Protein AF-Q1MQW8-F1 (afdb_monomer_lite)

Structure (mmCIF, N/CA/C/O backbone):
data_AF-Q1MQW8-F1
#
_entry.id   AF-Q1MQW8-F1
#
loop_
_atom_site.group_PDB
_atom_site.id
_atom_site.type_symbol
_atom_site.label_atom_id
_atom_site.label_alt_id
_atom_site.label_comp_id
_atom_site.label_asym_id
_atom_site.label_entity_id
_atom_site.label_seq_id
_atom_site.pdbx_PDB_ins_code
_atom_site.Cartn_x
_atom_site.Cartn_y
_atom_site.Cartn_z
_atom_site.occupancy
_atom_site.B_iso_or_equiv
_atom_site.auth_seq_id
_atom_site.auth_comp_id
_atom_site.auth_asym_id
_atom_site.auth_atom_id
_atom_site.pdbx_PDB_model_num
ATOM 1 N N . MET A 1 1 ? 1.533 15.172 -16.473 1.00 75.00 1 MET A N 1
ATOM 2 C CA . MET A 1 1 ? 1.899 13.755 -16.253 1.00 75.00 1 MET A CA 1
ATOM 3 C C . MET A 1 1 ? 1.810 13.036 -17.589 1.00 75.00 1 MET A C 1
ATOM 5 O O . MET A 1 1 ? 0.867 13.307 -18.322 1.00 75.00 1 MET A O 1
ATOM 9 N N . ASP A 1 2 ? 2.766 12.161 -17.894 1.00 85.75 2 ASP A N 1
ATOM 10 C CA . ASP A 1 2 ? 2.745 11.303 -19.084 1.00 85.75 2 ASP A CA 1
ATOM 11 C C . ASP A 1 2 ? 1.501 10.375 -19.085 1.00 85.75 2 ASP A C 1
ATOM 13 O O . ASP A 1 2 ? 1.240 9.711 -18.071 1.00 85.75 2 ASP A O 1
ATOM 17 N N . PRO A 1 3 ? 0.712 10.312 -20.178 1.00 89.12 3 PRO A N 1
ATOM 18 C CA . PRO A 1 3 ? -0.377 9.348 -20.331 1.00 89.12 3 PRO A CA 1
ATOM 19 C C . PRO A 1 3 ? 0.019 7.893 -20.044 1.00 89.12 3 PRO A C 1
ATOM 21 O O . PRO A 1 3 ? -0.783 7.154 -19.466 1.00 89.12 3 PRO A O 1
ATOM 24 N N . GLN A 1 4 ? 1.240 7.482 -20.389 1.00 90.69 4 GLN A N 1
ATOM 25 C CA . GLN A 1 4 ? 1.722 6.116 -20.192 1.00 90.69 4 GLN A CA 1
ATOM 26 C C . GLN A 1 4 ? 1.858 5.765 -18.705 1.00 90.69 4 GLN A C 1
ATOM 28 O O . GLN A 1 4 ? 1.417 4.697 -18.279 1.00 90.69 4 GLN A O 1
ATOM 33 N N . HIS A 1 5 ? 2.348 6.692 -17.877 1.00 92.12 5 HIS A N 1
ATOM 34 C CA . HIS A 1 5 ? 2.404 6.514 -16.419 1.00 92.12 5 HIS A CA 1
ATOM 35 C C . HIS A 1 5 ? 1.014 6.283 -15.818 1.00 92.12 5 HIS A C 1
ATOM 37 O O . HIS A 1 5 ? 0.835 5.438 -14.941 1.00 92.12 5 HIS A O 1
ATOM 43 N N . ARG A 1 6 ? -0.005 6.984 -16.333 1.00 94.00 6 ARG A N 1
ATOM 44 C CA . ARG A 1 6 ? -1.394 6.791 -15.895 1.00 94.00 6 ARG A CA 1
ATOM 45 C C . ARG A 1 6 ? -1.902 5.383 -16.187 1.00 94.00 6 ARG A C 1
ATOM 47 O O . ARG A 1 6 ? -2.616 4.812 -15.365 1.00 94.00 6 ARG A O 1
ATOM 54 N N . VAL A 1 7 ? -1.583 4.852 -17.367 1.00 94.25 7 VAL A N 1
ATOM 55 C CA . VAL A 1 7 ? -1.972 3.492 -17.768 1.00 94.25 7 VAL A CA 1
ATOM 56 C C . VAL A 1 7 ? -1.341 2.473 -16.826 1.00 94.25 7 VAL A C 1
ATOM 58 O O . VAL A 1 7 ? -2.043 1.583 -16.347 1.00 94.25 7 VAL A O 1
ATOM 61 N N . TRP A 1 8 ? -0.069 2.650 -16.474 1.00 94.75 8 TRP A N 1
ATOM 62 C CA . TRP A 1 8 ? 0.611 1.775 -15.521 1.00 94.75 8 TRP A CA 1
ATOM 63 C C . TRP A 1 8 ? 0.014 1.821 -14.121 1.00 94.75 8 TRP A C 1
ATOM 65 O O . TRP A 1 8 ? -0.250 0.770 -13.550 1.00 94.75 8 TRP A O 1
ATOM 75 N N . ILE A 1 9 ? -0.296 3.009 -13.596 1.00 95.31 9 ILE A N 1
ATOM 76 C CA . ILE A 1 9 ? -0.962 3.143 -12.289 1.00 95.31 9 ILE A CA 1
ATOM 77 C C . ILE A 1 9 ? -2.295 2.380 -12.283 1.00 95.31 9 ILE A C 1
ATOM 79 O O . ILE A 1 9 ? -2.563 1.596 -11.374 1.00 95.31 9 ILE A O 1
ATOM 83 N N . LYS A 1 10 ? -3.119 2.558 -13.323 1.00 95.06 10 LYS A N 1
ATOM 84 C CA . LYS A 1 10 ? -4.394 1.836 -13.460 1.00 95.06 10 LYS A CA 1
ATOM 85 C C . LYS A 1 10 ? -4.201 0.329 -13.576 1.00 95.06 10 LYS A C 1
ATOM 87 O O . LYS A 1 10 ? -4.966 -0.421 -12.978 1.00 95.06 10 LYS A O 1
ATOM 92 N N . THR A 1 11 ? -3.194 -0.100 -14.330 1.00 94.50 11 THR A N 1
ATOM 93 C CA . THR A 1 11 ? -2.849 -1.516 -14.495 1.00 94.50 11 THR A CA 1
ATOM 94 C C . THR A 1 11 ? -2.466 -2.119 -13.149 1.00 94.50 11 THR A C 1
ATOM 96 O O . THR A 1 11 ? -3.002 -3.157 -12.778 1.00 94.50 11 THR A O 1
ATOM 99 N N . THR A 1 12 ? -1.644 -1.426 -12.360 1.00 94.88 12 THR A N 1
ATOM 100 C CA . THR A 1 12 ? -1.273 -1.872 -11.014 1.00 94.88 12 THR A CA 1
ATOM 101 C C . THR A 1 12 ? -2.472 -1.970 -10.082 1.00 94.88 12 THR A C 1
ATOM 103 O O . THR A 1 12 ? -2.618 -2.985 -9.401 1.00 94.88 12 THR A O 1
ATOM 106 N N . LEU A 1 13 ? -3.373 -0.984 -10.083 1.00 94.38 13 LEU A N 1
ATOM 107 C CA . LEU A 1 13 ? -4.614 -1.048 -9.301 1.00 94.38 13 LEU A CA 1
ATOM 108 C C . LEU A 1 13 ? -5.493 -2.235 -9.719 1.00 94.38 13 LEU A C 1
ATOM 110 O O . LEU A 1 13 ? -5.961 -2.985 -8.863 1.00 94.38 13 LEU A O 1
ATOM 114 N N . ALA A 1 14 ? -5.683 -2.439 -11.024 1.00 93.69 14 ALA A N 1
ATOM 115 C CA . ALA A 1 14 ? -6.504 -3.522 -11.558 1.00 93.69 14 ALA A CA 1
ATOM 116 C C . ALA A 1 14 ? -5.924 -4.906 -11.230 1.00 93.69 14 ALA A C 1
ATOM 118 O O . ALA A 1 14 ? -6.651 -5.775 -10.752 1.00 93.69 14 ALA A O 1
ATOM 119 N N . LEU A 1 15 ? -4.619 -5.101 -11.435 1.00 93.00 15 LEU A N 1
ATOM 120 C CA . LEU A 1 15 ? -3.938 -6.363 -11.146 1.00 93.00 15 LEU A CA 1
ATOM 121 C C . LEU A 1 15 ? -3.890 -6.656 -9.645 1.00 93.00 15 LEU A C 1
ATOM 123 O O . LEU A 1 15 ? -4.160 -7.785 -9.245 1.00 93.00 15 LEU A O 1
ATOM 127 N N . THR A 1 16 ? -3.635 -5.646 -8.806 1.00 91.88 16 THR A N 1
ATOM 128 C CA . THR A 1 16 ? -3.674 -5.815 -7.342 1.00 91.88 16 THR A CA 1
ATOM 129 C C . THR A 1 16 ? -5.089 -6.162 -6.873 1.00 91.88 16 THR A C 1
ATOM 131 O O . THR A 1 16 ? -5.269 -7.035 -6.026 1.00 91.88 16 THR A O 1
ATOM 134 N N . GLY A 1 17 ? -6.107 -5.526 -7.462 1.00 90.19 17 GLY A N 1
ATOM 135 C CA . GLY A 1 17 ? -7.512 -5.866 -7.246 1.00 90.19 17 GLY A CA 1
ATOM 136 C C . GLY A 1 17 ? -7.832 -7.314 -7.609 1.00 90.19 17 GLY A C 1
ATOM 137 O O . GLY A 1 17 ? -8.413 -8.041 -6.807 1.00 90.19 17 GLY A O 1
ATOM 138 N N . ALA A 1 18 ? -7.407 -7.749 -8.795 1.00 90.31 18 ALA A N 1
ATOM 139 C CA . ALA A 1 18 ? -7.602 -9.116 -9.264 1.00 90.31 18 ALA A CA 1
ATOM 140 C C . ALA A 1 18 ? -6.865 -10.146 -8.393 1.00 90.31 18 ALA A C 1
ATOM 142 O O . ALA A 1 18 ? -7.417 -11.210 -8.123 1.00 90.31 18 ALA A O 1
ATOM 143 N N . PHE A 1 19 ? -5.657 -9.822 -7.918 1.00 87.50 19 PHE A N 1
ATOM 144 C CA . PHE A 1 19 ? -4.859 -10.702 -7.064 1.00 87.50 19 PHE A CA 1
ATOM 145 C C . PHE A 1 19 ? -5.566 -11.028 -5.744 1.00 87.50 19 PHE A C 1
ATOM 147 O O . PHE A 1 19 ? -5.618 -12.187 -5.341 1.00 87.50 19 PHE A O 1
ATOM 154 N N . TYR A 1 20 ? -6.122 -10.016 -5.075 1.00 84.69 20 TYR A N 1
ATOM 155 C CA . TYR A 1 20 ? -6.822 -10.211 -3.802 1.00 84.69 20 TYR A CA 1
ATOM 156 C C . TYR A 1 20 ? -8.275 -10.673 -3.962 1.00 84.69 20 TYR A C 1
ATOM 158 O O . TYR A 1 20 ? -8.840 -11.212 -3.010 1.00 84.69 20 TYR A O 1
ATOM 166 N N . ASN A 1 21 ? -8.847 -10.526 -5.161 1.00 76.12 21 ASN A N 1
ATOM 167 C CA . ASN A 1 21 ? -10.202 -10.949 -5.513 1.00 76.12 21 ASN A CA 1
ATOM 168 C C . ASN A 1 21 ? -11.268 -10.389 -4.536 1.00 76.12 21 ASN A C 1
ATOM 170 O O . ASN A 1 21 ? -11.059 -9.369 -3.874 1.00 76.12 21 ASN A O 1
ATOM 174 N N . ILE A 1 22 ? -12.447 -11.016 -4.463 1.00 71.88 22 ILE A N 1
ATOM 175 C CA . ILE A 1 22 ? -13.513 -10.650 -3.523 1.00 71.88 22 ILE A CA 1
ATOM 176 C C . ILE A 1 22 ? -13.042 -10.927 -2.091 1.00 71.88 22 ILE A C 1
ATOM 178 O O . ILE A 1 22 ? -13.031 -12.069 -1.632 1.00 71.88 22 ILE A O 1
ATOM 182 N N . PHE A 1 23 ? -12.699 -9.862 -1.371 1.00 75.88 23 PHE A N 1
ATOM 183 C CA . PHE A 1 23 ? -12.390 -9.919 0.050 1.00 75.88 23 PHE A CA 1
ATOM 184 C C . PHE A 1 23 ? -13.623 -9.525 0.881 1.00 75.88 23 PHE A C 1
ATOM 186 O O . PHE A 1 23 ? -14.242 -8.493 0.607 1.00 75.88 23 PHE A O 1
ATOM 193 N N . PRO A 1 24 ? -14.024 -10.313 1.897 1.00 68.44 24 PRO A N 1
ATOM 194 C CA . PRO A 1 24 ? -15.190 -9.981 2.703 1.00 68.44 24 PRO A CA 1
ATOM 195 C C . PRO A 1 24 ? -14.886 -8.767 3.589 1.00 68.44 24 PRO A C 1
ATOM 197 O O . PRO A 1 24 ? -14.147 -8.862 4.566 1.00 68.44 24 PRO A O 1
ATOM 200 N N . GLY A 1 25 ? -15.508 -7.624 3.289 1.00 64.00 25 GLY A N 1
ATOM 201 C CA . GLY A 1 25 ? -15.354 -6.390 4.075 1.00 64.00 25 GLY A CA 1
ATOM 202 C C . GLY A 1 25 ? -15.872 -6.482 5.521 1.00 64.00 25 GLY A C 1
ATOM 203 O O . GLY A 1 25 ? -15.643 -5.579 6.321 1.00 64.00 25 GLY A O 1
ATOM 204 N N . ARG A 1 26 ? -16.579 -7.557 5.893 1.00 78.12 26 ARG A N 1
ATOM 205 C CA . ARG A 1 26 ? -16.961 -7.871 7.277 1.00 78.12 26 ARG A CA 1
ATOM 206 C C . ARG A 1 26 ? -17.197 -9.368 7.430 1.00 78.12 26 ARG A C 1
ATOM 208 O O . ARG A 1 26 ? -17.971 -9.945 6.672 1.00 78.12 26 ARG A O 1
ATOM 215 N N . THR A 1 27 ? -16.639 -9.947 8.489 1.00 82.25 27 THR A N 1
ATOM 216 C CA . THR A 1 27 ? -16.876 -11.348 8.866 1.00 82.25 27 THR A CA 1
ATOM 217 C C . THR A 1 27 ? -17.301 -11.415 10.326 1.00 82.25 27 THR A C 1
ATOM 219 O O . THR A 1 27 ? -16.691 -10.776 11.183 1.00 82.25 27 THR A O 1
ATOM 222 N N . ILE A 1 28 ? -18.354 -12.175 10.622 1.00 82.19 28 ILE A N 1
ATOM 223 C CA . ILE A 1 28 ? -18.804 -12.457 11.989 1.00 82.19 28 ILE A CA 1
ATOM 224 C C . ILE A 1 28 ? -18.777 -13.971 12.166 1.00 82.19 28 ILE A C 1
ATOM 226 O O . ILE A 1 28 ? -19.370 -14.689 11.369 1.00 82.19 28 ILE A O 1
ATOM 230 N N . SER A 1 29 ? -18.086 -14.436 13.199 1.00 85.50 29 SER A N 1
ATOM 231 C CA . SER A 1 29 ? -18.068 -15.834 13.616 1.00 85.50 29 SER A CA 1
ATOM 232 C C . SER A 1 29 ? -18.658 -15.924 15.012 1.00 85.50 29 SER A C 1
ATOM 234 O O . SER A 1 29 ? -18.172 -15.255 15.922 1.00 85.50 29 SER A O 1
ATOM 236 N N . THR A 1 30 ? -19.663 -16.773 15.179 1.00 83.44 30 THR A N 1
ATOM 237 C CA . THR A 1 30 ? -20.278 -17.065 16.475 1.00 83.44 30 THR A CA 1
ATOM 238 C C . THR A 1 30 ? -19.982 -18.514 16.835 1.00 83.44 30 THR A C 1
ATOM 240 O O . THR A 1 30 ? -20.157 -19.402 16.004 1.00 83.44 30 THR A O 1
ATOM 243 N N . GLN A 1 31 ? -19.497 -18.745 18.050 1.00 84.44 31 GLN A N 1
ATOM 244 C CA . GLN A 1 31 ? -19.284 -20.071 18.620 1.00 84.44 31 GLN A CA 1
ATOM 245 C C . GLN A 1 31 ? -20.046 -20.164 19.933 1.00 84.44 31 GLN A C 1
ATOM 247 O O . GLN A 1 31 ? -19.884 -19.315 20.803 1.00 84.44 31 GLN A O 1
ATOM 252 N N . GLU A 1 32 ? -20.855 -21.201 20.078 1.00 86.50 32 GLU A N 1
ATOM 253 C CA . GLU A 1 32 ? -21.627 -21.459 21.289 1.00 86.50 32 GLU A CA 1
ATOM 254 C C . GLU A 1 32 ? -21.096 -22.718 21.948 1.00 86.50 32 GLU A C 1
ATOM 256 O O . GLU A 1 32 ? -20.908 -23.747 21.295 1.00 86.50 32 GLU A O 1
ATOM 261 N N . ASN A 1 33 ? -20.846 -22.638 23.250 1.00 83.75 33 ASN A N 1
ATOM 262 C CA . ASN A 1 33 ? -20.521 -23.801 24.050 1.00 83.75 33 ASN A CA 1
ATOM 263 C C . ASN A 1 33 ? -21.636 -24.034 25.066 1.00 83.75 33 ASN A C 1
ATOM 265 O O . ASN A 1 33 ? -21.593 -23.536 26.191 1.00 83.75 33 ASN A O 1
ATOM 269 N N . LEU A 1 34 ? -22.618 -24.838 24.658 1.00 83.81 34 LEU A N 1
ATOM 270 C CA . LEU A 1 34 ? -23.784 -25.179 25.474 1.00 83.81 34 LEU A CA 1
ATOM 271 C C . LEU A 1 34 ? -23.400 -25.857 26.798 1.00 83.81 34 LEU A C 1
ATOM 273 O O . LEU A 1 34 ? -24.083 -25.676 27.797 1.00 83.81 34 LEU A O 1
ATOM 277 N N . SER A 1 35 ? -22.284 -26.596 26.830 1.00 80.25 35 SER A N 1
ATOM 278 C CA . SER A 1 35 ? -21.843 -27.310 28.037 1.00 80.25 35 SER A CA 1
ATOM 279 C C . SER A 1 35 ? -21.314 -26.390 29.142 1.00 80.25 35 SER A C 1
ATOM 281 O O . SER A 1 35 ? -21.289 -26.783 30.304 1.00 80.25 35 SER A O 1
ATOM 283 N N . ILE A 1 36 ? -20.907 -25.167 28.788 1.00 81.56 36 ILE A N 1
ATOM 284 C CA . ILE A 1 36 ? -20.331 -24.174 29.711 1.00 81.56 36 ILE A CA 1
ATOM 285 C C . ILE A 1 36 ? -21.199 -22.895 29.739 1.00 81.56 36 ILE A C 1
ATOM 287 O O . ILE A 1 36 ? -20.931 -21.972 30.500 1.00 81.56 36 ILE A O 1
ATOM 291 N N . GLY A 1 37 ? -22.275 -22.837 28.945 1.00 85.75 37 GLY A N 1
ATOM 292 C CA . GLY A 1 37 ? -23.245 -21.743 28.979 1.00 85.75 37 GLY A CA 1
ATOM 293 C C . GLY A 1 37 ? -22.716 -20.409 28.444 1.00 85.75 37 GLY A C 1
ATOM 294 O O . GLY A 1 37 ? -23.163 -19.368 28.915 1.00 85.75 37 GLY A O 1
ATOM 295 N N . PHE A 1 38 ? -21.765 -20.406 27.500 1.00 87.44 38 PHE A N 1
ATOM 296 C CA . PHE A 1 38 ? -21.224 -19.169 26.917 1.00 87.44 38 PHE A CA 1
ATOM 297 C C . PHE A 1 38 ? -21.307 -19.130 25.390 1.00 87.44 38 PHE A C 1
ATOM 299 O O . PHE A 1 38 ? -21.284 -20.160 24.708 1.00 87.44 38 PHE A O 1
ATOM 306 N N . GLN A 1 39 ? -21.319 -17.911 24.859 1.00 90.06 39 GLN A N 1
ATOM 307 C CA . GLN A 1 39 ? -21.214 -17.595 23.443 1.00 90.06 39 GLN A CA 1
ATOM 308 C C . GLN A 1 39 ? -20.015 -16.674 23.208 1.00 90.06 39 GLN A C 1
ATOM 310 O O . GLN A 1 39 ? -19.825 -15.680 23.905 1.00 90.06 39 GLN A O 1
ATOM 315 N N . LEU A 1 40 ? -19.209 -16.999 22.200 1.00 89.19 40 LEU A N 1
ATOM 316 C CA . LEU A 1 40 ? -18.111 -16.177 21.713 1.00 89.19 40 LEU A CA 1
ATOM 317 C C . LEU A 1 40 ? -18.447 -15.647 20.323 1.00 89.19 40 LEU A C 1
ATOM 319 O O . LEU A 1 40 ? -18.571 -16.408 19.361 1.00 89.19 40 LEU A O 1
ATOM 323 N N . LYS A 1 41 ? -18.525 -14.328 20.195 1.00 92.00 41 LYS A N 1
ATOM 324 C CA . LYS A 1 41 ? -18.724 -13.637 18.926 1.00 92.00 41 LYS A CA 1
ATOM 325 C C . LYS A 1 41 ? -17.458 -12.889 18.538 1.00 92.00 41 LYS A C 1
ATOM 327 O O . LYS A 1 41 ? -17.066 -11.898 19.152 1.00 92.00 41 LYS A O 1
ATOM 332 N N . LYS A 1 42 ? -16.828 -13.342 17.459 1.00 92.69 42 LYS A N 1
ATOM 333 C CA . LYS A 1 42 ? -15.673 -12.696 16.835 1.00 92.69 42 LYS A CA 1
ATOM 334 C C . LYS A 1 42 ? -16.136 -11.896 15.629 1.00 92.69 42 LYS A C 1
ATOM 336 O O . LYS A 1 42 ? -16.728 -12.446 14.705 1.00 92.69 42 LYS A O 1
ATOM 341 N N . THR A 1 43 ? -15.862 -10.599 15.621 1.00 91.62 43 THR A N 1
ATOM 342 C CA . THR A 1 43 ? -16.222 -9.716 14.507 1.00 91.62 43 THR A CA 1
ATOM 343 C C . THR A 1 43 ? -14.976 -9.076 13.919 1.00 91.62 43 THR A C 1
ATOM 345 O O . THR A 1 43 ? -14.223 -8.420 14.632 1.00 91.62 43 THR A O 1
ATOM 348 N N . PHE A 1 44 ? -14.793 -9.237 12.613 1.00 91.88 44 PHE A N 1
ATOM 349 C CA . PHE A 1 44 ? -13.766 -8.570 11.826 1.00 91.88 44 PHE A CA 1
ATOM 350 C C . PHE A 1 44 ? -14.398 -7.408 11.067 1.00 91.88 44 PHE A C 1
ATOM 352 O O . PHE A 1 44 ? -15.396 -7.598 10.363 1.00 91.88 44 PHE A O 1
ATOM 359 N N . LYS A 1 45 ? -13.839 -6.209 11.225 1.00 93.75 45 LYS A N 1
ATOM 360 C CA . LYS A 1 45 ? -14.324 -4.982 10.584 1.00 93.75 45 LYS A CA 1
ATOM 361 C C . LYS A 1 45 ? -13.160 -4.171 10.027 1.00 93.75 45 LYS A C 1
ATOM 363 O O . LYS A 1 45 ? -12.083 -4.211 10.620 1.00 93.75 45 LYS A O 1
ATOM 368 N N . PRO A 1 46 ? -13.370 -3.386 8.965 1.00 95.00 46 PRO A N 1
ATOM 369 C CA . PRO A 1 46 ? -12.332 -2.519 8.431 1.00 95.00 46 PRO A CA 1
ATOM 370 C C . PRO A 1 46 ? -11.965 -1.455 9.459 1.00 95.00 46 PRO A C 1
ATOM 372 O O . PRO A 1 46 ? -12.795 -1.065 10.290 1.00 95.00 46 PRO A O 1
ATOM 375 N N . PHE A 1 47 ? -10.728 -0.979 9.422 1.00 95.50 47 PHE A N 1
ATOM 376 C CA . PHE A 1 47 ? -10.364 0.235 10.139 1.00 95.50 47 PHE A CA 1
ATOM 377 C C . PHE A 1 47 ? -11.219 1.424 9.683 1.00 95.50 47 PHE A C 1
ATOM 379 O O . PHE A 1 47 ? -11.679 1.497 8.542 1.00 95.50 47 PHE A O 1
ATOM 386 N N . HIS A 1 48 ? -11.429 2.375 10.592 1.00 95.12 48 HIS A N 1
ATOM 387 C CA . HIS A 1 48 ? -12.192 3.590 10.300 1.00 95.12 48 HIS A CA 1
ATOM 388 C C . HIS A 1 48 ? -11.403 4.533 9.390 1.00 95.12 48 HIS A C 1
ATOM 390 O O . HIS A 1 48 ? -11.999 5.267 8.598 1.00 95.12 48 HIS A O 1
ATOM 396 N N . TRP A 1 49 ? -10.077 4.506 9.510 1.00 96.25 49 TRP A N 1
ATOM 397 C CA . TRP A 1 49 ? -9.152 5.316 8.736 1.00 96.25 49 TRP A CA 1
ATOM 398 C C . TRP A 1 49 ? -7.797 4.616 8.583 1.00 96.25 49 TRP A C 1
ATOM 400 O O . TRP A 1 49 ? -7.421 3.778 9.401 1.00 96.25 49 TRP A O 1
ATOM 410 N N . THR A 1 50 ? -7.060 4.987 7.542 1.00 96.62 50 THR A N 1
ATOM 411 C CA . THR A 1 50 ? -5.650 4.638 7.350 1.00 96.62 50 THR A CA 1
ATOM 412 C C . THR A 1 50 ? -4.875 5.868 6.890 1.00 96.62 50 THR A C 1
ATOM 414 O O . THR A 1 50 ? -5.418 6.696 6.151 1.00 96.62 50 THR A O 1
ATOM 417 N N . ILE A 1 51 ? -3.626 6.005 7.337 1.00 96.31 51 ILE A N 1
ATOM 418 C CA . ILE A 1 51 ? -2.749 7.107 6.927 1.00 96.31 51 ILE A CA 1
ATOM 419 C C . ILE A 1 51 ? -1.526 6.552 6.211 1.00 96.31 51 ILE A C 1
ATOM 421 O O . ILE A 1 51 ? -0.798 5.731 6.762 1.00 96.31 51 ILE A O 1
ATOM 425 N N . LEU A 1 52 ? -1.279 7.051 5.005 1.00 96.38 52 LEU A N 1
ATOM 426 C CA . LEU A 1 52 ? -0.031 6.887 4.281 1.00 96.38 52 LEU A CA 1
ATOM 427 C C . LEU A 1 52 ? 0.909 8.018 4.667 1.00 96.38 52 LEU A C 1
ATOM 429 O O . LEU A 1 52 ? 0.628 9.178 4.376 1.00 96.38 52 LEU A O 1
ATOM 433 N N . LEU A 1 53 ? 2.015 7.674 5.308 1.00 94.44 53 LEU A N 1
ATOM 434 C CA . LEU A 1 53 ? 3.049 8.611 5.719 1.00 94.44 53 LEU A CA 1
ATOM 435 C C . LEU A 1 53 ? 4.191 8.546 4.714 1.00 94.44 53 LEU A C 1
ATOM 437 O O . LEU A 1 53 ? 4.876 7.529 4.623 1.00 94.44 53 LEU A O 1
ATOM 441 N N . LEU A 1 54 ? 4.347 9.615 3.940 1.00 92.62 54 LEU A N 1
ATOM 442 C CA . LEU A 1 54 ? 5.246 9.709 2.795 1.00 92.62 54 LEU A CA 1
ATOM 443 C C . LEU A 1 54 ? 6.442 10.602 3.123 1.00 92.62 54 LEU A C 1
ATOM 445 O O . LEU A 1 54 ? 6.269 11.718 3.619 1.00 92.62 54 LEU A O 1
ATOM 449 N N . ASP A 1 55 ? 7.637 10.116 2.790 1.00 87.50 55 ASP A N 1
ATOM 450 C CA . ASP A 1 55 ? 8.856 10.922 2.789 1.00 87.50 55 ASP A CA 1
ATOM 451 C C . ASP A 1 55 ? 8.822 11.931 1.634 1.00 87.50 55 ASP A C 1
ATOM 453 O O . ASP A 1 55 ? 8.213 11.686 0.585 1.00 87.50 55 ASP A O 1
ATOM 457 N N . GLU A 1 56 ? 9.507 13.064 1.793 1.00 83.31 56 GLU A N 1
ATOM 458 C CA . GLU A 1 56 ? 9.569 14.093 0.749 1.00 83.31 56 GLU A CA 1
ATOM 459 C C . GLU A 1 56 ? 10.263 13.615 -0.537 1.00 83.31 56 GLU A C 1
ATOM 461 O O . GLU A 1 56 ? 10.016 14.163 -1.613 1.00 83.31 56 GLU A O 1
ATOM 466 N N . HIS A 1 57 ? 11.086 12.566 -0.457 1.00 84.31 57 HIS A N 1
ATOM 467 C CA . HIS A 1 57 ? 11.778 11.970 -1.598 1.00 84.31 57 HIS A CA 1
ATOM 468 C C . HIS A 1 57 ? 11.138 10.669 -2.087 1.00 84.31 57 HIS A C 1
ATOM 470 O O . HIS A 1 57 ? 11.701 9.994 -2.954 1.00 84.31 57 HIS A O 1
ATOM 476 N N . TYR A 1 58 ? 9.966 10.296 -1.571 1.00 89.19 58 TYR A N 1
ATOM 477 C CA . TYR A 1 58 ? 9.279 9.106 -2.044 1.00 89.19 58 TYR A CA 1
ATOM 478 C C . TYR A 1 58 ? 8.668 9.331 -3.432 1.00 89.19 58 TYR A C 1
ATOM 480 O O . TYR A 1 58 ? 7.872 10.248 -3.610 1.00 89.19 58 TYR A O 1
ATOM 488 N N . MET A 1 59 ? 8.999 8.479 -4.413 1.00 88.88 59 MET A N 1
ATOM 489 C CA . MET A 1 59 ? 8.645 8.717 -5.827 1.00 88.88 59 MET A CA 1
ATOM 490 C C . MET A 1 59 ? 7.898 7.567 -6.526 1.00 88.88 59 MET A C 1
ATOM 492 O O . MET A 1 59 ? 7.406 7.752 -7.640 1.00 88.88 59 MET A O 1
ATOM 496 N N . SER A 1 60 ? 7.767 6.387 -5.907 1.00 93.19 60 SER A N 1
ATOM 497 C CA . SER A 1 60 ? 7.192 5.213 -6.582 1.00 93.19 60 SER A CA 1
ATOM 498 C C . SER A 1 60 ? 5.659 5.232 -6.607 1.00 93.19 60 SER A C 1
ATOM 500 O O . SER A 1 60 ? 4.978 4.800 -5.678 1.00 93.19 60 SER A O 1
ATOM 502 N N . SER A 1 61 ? 5.095 5.688 -7.723 1.00 94.56 61 SER A N 1
ATOM 503 C CA . SER A 1 61 ? 3.642 5.689 -7.939 1.00 94.56 61 SER A CA 1
ATOM 504 C C . SER A 1 61 ? 3.027 4.275 -7.905 1.00 94.56 61 SER A C 1
ATOM 506 O O . SER A 1 61 ? 2.064 4.060 -7.164 1.00 94.56 61 SER A O 1
ATOM 508 N N . PRO A 1 62 ? 3.571 3.261 -8.607 1.00 94.88 62 PRO A N 1
ATOM 509 C CA . PRO A 1 62 ? 2.955 1.936 -8.592 1.00 94.88 62 PRO A CA 1
ATOM 510 C C . PRO A 1 62 ? 3.019 1.227 -7.236 1.00 94.88 62 PRO A C 1
ATOM 512 O O . PRO A 1 62 ? 2.080 0.518 -6.879 1.00 94.88 62 PRO A O 1
ATOM 515 N N . ARG A 1 63 ? 4.078 1.434 -6.443 1.00 94.44 63 ARG A N 1
ATOM 516 C CA . ARG A 1 63 ? 4.172 0.822 -5.111 1.00 94.44 63 ARG A CA 1
ATOM 517 C C . ARG A 1 63 ? 3.168 1.415 -4.124 1.00 94.44 63 ARG A C 1
ATOM 519 O O . ARG A 1 63 ? 2.590 0.658 -3.344 1.00 94.44 63 ARG A O 1
ATOM 526 N N . ILE A 1 64 ? 2.888 2.720 -4.205 1.00 95.50 64 ILE A N 1
ATOM 527 C CA . ILE A 1 64 ? 1.786 3.344 -3.454 1.00 95.50 64 ILE A CA 1
ATOM 528 C C . ILE A 1 64 ? 0.442 2.765 -3.890 1.00 95.50 64 ILE A C 1
ATOM 530 O O . ILE A 1 64 ? -0.344 2.358 -3.037 1.00 95.50 64 ILE A O 1
ATOM 534 N N . ALA A 1 65 ? 0.183 2.674 -5.198 1.00 96.12 65 ALA A N 1
ATOM 535 C CA . ALA A 1 65 ? -1.061 2.096 -5.713 1.00 96.12 65 ALA A CA 1
ATOM 536 C C . ALA A 1 65 ? -1.285 0.670 -5.176 1.00 96.12 65 ALA A C 1
ATOM 538 O O . ALA A 1 65 ? -2.359 0.349 -4.661 1.00 96.12 65 ALA A O 1
ATOM 539 N N . ALA A 1 66 ? -0.239 -0.160 -5.223 1.00 95.31 66 ALA A N 1
ATOM 540 C CA . ALA A 1 66 ? -0.251 -1.525 -4.705 1.00 95.31 66 ALA A CA 1
ATOM 541 C C . ALA A 1 66 ? -0.478 -1.601 -3.185 1.00 95.31 66 ALA A C 1
ATOM 543 O O . ALA A 1 66 ? -0.993 -2.604 -2.695 1.00 95.31 66 ALA A O 1
ATOM 544 N N . ALA A 1 67 ? -0.103 -0.566 -2.428 1.00 95.88 67 ALA A N 1
ATOM 545 C CA . ALA A 1 67 ? -0.279 -0.522 -0.978 1.00 95.88 67 ALA A CA 1
ATOM 546 C C . ALA A 1 67 ? -1.640 0.025 -0.532 1.00 95.88 67 ALA A C 1
ATOM 548 O O . ALA A 1 67 ? -2.163 -0.398 0.499 1.00 95.88 67 ALA A O 1
ATOM 549 N N . ILE A 1 68 ? -2.234 0.938 -1.305 1.00 96.12 68 ILE A N 1
ATOM 550 C CA . ILE A 1 68 ? -3.567 1.490 -1.019 1.00 96.12 68 ILE A CA 1
ATOM 551 C C . ILE A 1 68 ? -4.661 0.478 -1.357 1.00 96.12 68 ILE A C 1
ATOM 553 O O . ILE A 1 68 ? -5.651 0.372 -0.633 1.00 96.12 68 ILE A O 1
ATOM 557 N N . MET A 1 69 ? -4.498 -0.273 -2.449 1.00 94.88 69 MET A N 1
ATOM 558 C CA . MET A 1 69 ? -5.542 -1.170 -2.950 1.00 94.88 69 MET A CA 1
ATOM 559 C C . MET A 1 69 ? -6.039 -2.188 -1.900 1.00 94.88 69 MET A C 1
ATOM 561 O O . MET A 1 69 ? -7.254 -2.342 -1.766 1.00 94.88 69 MET A O 1
ATOM 565 N N . PRO A 1 70 ? -5.179 -2.825 -1.079 1.00 94.94 70 PRO A N 1
ATOM 566 C CA . PRO A 1 70 ? -5.625 -3.635 0.054 1.00 94.94 70 PRO A CA 1
ATOM 567 C C . PRO A 1 70 ? -6.583 -2.925 1.025 1.00 94.94 70 PRO A C 1
ATOM 569 O O . PRO A 1 70 ? -7.566 -3.525 1.456 1.00 94.94 70 PRO A O 1
ATOM 572 N N . ALA A 1 71 ? -6.341 -1.651 1.345 1.00 95.12 71 ALA A N 1
ATOM 573 C CA . ALA A 1 71 ? -7.202 -0.865 2.230 1.00 95.12 71 ALA A CA 1
ATOM 574 C C . ALA A 1 71 ? -8.574 -0.589 1.596 1.00 95.12 71 ALA A C 1
ATOM 576 O O . ALA A 1 71 ? -9.605 -0.706 2.264 1.00 95.12 71 ALA A O 1
ATOM 577 N N . GLN A 1 72 ? -8.585 -0.273 0.295 1.00 93.75 72 GLN A N 1
ATOM 578 C CA . GLN A 1 72 ? -9.811 -0.091 -0.490 1.00 93.75 72 GLN A CA 1
ATOM 579 C C . GLN A 1 72 ? -10.646 -1.376 -0.511 1.00 93.75 72 GLN A C 1
ATOM 581 O O . GLN A 1 72 ? -11.834 -1.350 -0.196 1.00 93.75 72 GLN A O 1
ATOM 586 N N . LEU A 1 73 ? -10.017 -2.518 -0.801 1.00 93.19 73 LEU A N 1
ATOM 587 C CA . LEU A 1 73 ? -10.676 -3.828 -0.818 1.00 93.19 73 LEU A CA 1
ATOM 588 C C . LEU A 1 73 ? -11.184 -4.258 0.559 1.00 93.19 73 LEU A C 1
ATOM 590 O O . LEU A 1 73 ? -12.227 -4.900 0.661 1.00 93.19 73 LEU A O 1
ATOM 594 N N . ALA A 1 74 ? -10.472 -3.891 1.625 1.00 93.50 74 ALA A N 1
ATOM 595 C CA . ALA A 1 74 ? -10.944 -4.104 2.984 1.00 93.50 74 ALA A CA 1
ATOM 596 C C . ALA A 1 74 ? -12.163 -3.232 3.319 1.00 93.50 74 ALA A C 1
ATOM 598 O O . ALA A 1 74 ? -12.899 -3.571 4.233 1.00 93.50 74 ALA A O 1
ATOM 599 N N . GLY A 1 75 ? -12.410 -2.137 2.594 1.00 93.25 75 GLY A N 1
ATOM 600 C CA . GLY A 1 75 ? -13.521 -1.218 2.848 1.00 93.25 75 GLY A CA 1
ATOM 601 C C . GLY A 1 75 ? -13.185 -0.089 3.826 1.00 93.25 75 GLY A C 1
ATOM 602 O O . GLY A 1 75 ? -14.090 0.447 4.474 1.00 93.25 75 GLY A O 1
ATOM 603 N N . VAL A 1 76 ? -11.906 0.278 3.957 1.00 94.31 76 VAL A N 1
ATOM 604 C CA . VAL A 1 76 ? -11.494 1.460 4.729 1.00 94.31 76 VAL A CA 1
ATOM 605 C C . VAL A 1 76 ? -11.983 2.715 4.012 1.00 94.31 76 VAL A C 1
ATOM 607 O O . VAL A 1 76 ? -11.578 3.004 2.892 1.00 94.31 76 VAL A O 1
ATOM 610 N N . LYS A 1 77 ? -12.866 3.476 4.664 1.00 90.81 77 LYS A N 1
ATOM 611 C CA . LYS A 1 77 ? -13.542 4.624 4.034 1.00 90.81 77 LYS A CA 1
ATOM 612 C C . LYS A 1 77 ? -12.704 5.897 3.974 1.00 90.81 77 LYS A C 1
ATOM 614 O O . LYS A 1 77 ? -12.969 6.740 3.124 1.00 90.81 77 LYS A O 1
ATOM 619 N N . ASN A 1 78 ? -11.765 6.051 4.907 1.00 95.44 78 ASN A N 1
ATOM 620 C CA . ASN A 1 78 ? -10.950 7.252 5.048 1.00 95.44 78 ASN A CA 1
ATOM 621 C C . ASN A 1 78 ? -9.477 6.890 4.860 1.00 95.44 78 ASN A C 1
ATOM 623 O O . ASN A 1 78 ? -8.815 6.440 5.793 1.00 95.44 78 ASN A O 1
ATOM 627 N N . ILE A 1 79 ? -8.978 7.074 3.648 1.00 97.38 79 ILE A N 1
ATOM 628 C CA . ILE A 1 79 ? -7.571 6.916 3.299 1.00 97.38 79 ILE A CA 1
ATOM 629 C C . ILE A 1 79 ? -6.976 8.311 3.156 1.00 97.38 79 ILE A C 1
ATOM 631 O O . ILE A 1 79 ? -7.430 9.109 2.333 1.00 97.38 79 ILE A O 1
ATOM 635 N N . ILE A 1 80 ? -5.975 8.614 3.977 1.00 97.44 80 ILE A N 1
ATOM 636 C CA . ILE A 1 80 ? -5.347 9.934 4.050 1.00 97.44 80 ILE A CA 1
ATOM 637 C C . ILE A 1 80 ? -3.879 9.780 3.671 1.00 97.44 80 ILE A C 1
ATOM 639 O O . ILE A 1 80 ? -3.193 8.923 4.215 1.00 97.44 80 ILE A O 1
ATOM 643 N N . ALA A 1 81 ? -3.382 10.608 2.761 1.00 97.12 81 ALA A N 1
ATOM 644 C CA . ALA A 1 81 ? -1.957 10.701 2.474 1.00 97.12 81 ALA A CA 1
ATOM 645 C C . ALA A 1 81 ? -1.372 11.940 3.146 1.00 97.12 81 ALA A C 1
ATOM 647 O O . ALA A 1 81 ? -1.935 13.031 3.056 1.00 97.12 81 ALA A O 1
ATOM 648 N N . VAL A 1 82 ? -0.234 11.777 3.807 1.00 95.25 82 VAL A N 1
ATOM 649 C CA . VAL A 1 82 ? 0.472 12.851 4.495 1.00 95.25 82 VAL A CA 1
ATOM 650 C C . VAL A 1 82 ? 1.938 12.786 4.102 1.00 95.25 82 VAL A C 1
ATOM 652 O O . VAL A 1 82 ? 2.640 11.843 4.461 1.00 95.25 82 VAL A O 1
ATOM 655 N N . TRP A 1 83 ? 2.409 13.814 3.403 1.00 93.31 83 TRP A N 1
ATOM 656 C CA . TRP A 1 83 ? 3.838 14.095 3.336 1.00 93.31 83 TRP A CA 1
ATOM 657 C C . TRP A 1 83 ? 4.245 14.769 4.632 1.00 93.31 83 TRP A C 1
ATOM 659 O O . TRP A 1 83 ? 3.719 15.837 4.964 1.00 93.31 83 TRP A O 1
ATOM 669 N N . THR A 1 84 ? 5.148 14.129 5.363 1.00 89.88 84 THR A N 1
ATOM 670 C CA . THR A 1 84 ? 5.576 14.587 6.682 1.00 89.88 84 THR A CA 1
ATOM 671 C C . THR A 1 84 ? 7.068 14.880 6.684 1.00 89.88 84 THR A C 1
ATOM 673 O O . THR A 1 84 ? 7.839 14.184 6.031 1.00 89.88 84 THR A O 1
ATOM 676 N N . SER A 1 85 ? 7.472 15.953 7.361 1.00 87.06 85 SER A N 1
ATOM 677 C CA . SER A 1 85 ? 8.885 16.305 7.514 1.00 87.06 85 SER A CA 1
ATOM 678 C C . SER A 1 85 ? 9.157 16.947 8.874 1.00 87.06 85 SER A C 1
ATOM 680 O O . SER A 1 85 ? 8.257 17.473 9.539 1.00 87.06 85 SER A O 1
ATOM 682 N N . LYS A 1 86 ? 10.424 16.941 9.291 1.00 83.12 86 LYS A N 1
ATOM 683 C CA . LYS A 1 86 ? 10.821 17.424 10.617 1.00 83.12 86 LYS A CA 1
ATOM 684 C C . LYS A 1 86 ? 10.566 18.916 10.829 1.00 83.12 86 LYS A C 1
ATOM 686 O O . LYS A 1 86 ? 10.054 19.307 11.872 1.00 83.12 86 LYS A O 1
ATOM 691 N N . ASN A 1 87 ? 10.956 19.743 9.859 1.00 76.88 87 ASN A N 1
ATOM 692 C CA . ASN A 1 87 ? 11.112 21.181 10.087 1.00 76.88 87 ASN A CA 1
ATOM 693 C C . ASN A 1 87 ? 10.071 22.031 9.356 1.00 76.88 87 ASN A C 1
ATOM 695 O O . ASN A 1 87 ? 9.606 23.012 9.923 1.00 76.88 87 ASN A O 1
ATOM 699 N N . ASN A 1 88 ? 9.710 21.685 8.115 1.00 82.94 88 ASN A N 1
ATOM 700 C CA . ASN A 1 88 ? 8.889 22.545 7.260 1.00 82.94 88 ASN A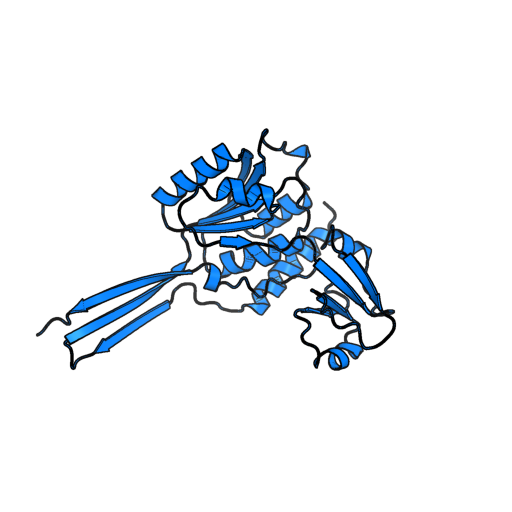 CA 1
ATOM 701 C C . ASN A 1 88 ? 7.939 21.733 6.387 1.00 82.94 88 ASN A C 1
ATOM 703 O O . ASN A 1 88 ? 8.352 20.785 5.722 1.00 82.94 88 ASN A O 1
ATOM 707 N N . ARG A 1 89 ? 6.682 22.172 6.300 1.00 88.94 89 ARG A N 1
ATOM 708 C CA . ARG A 1 89 ? 5.722 21.584 5.361 1.00 88.94 89 ARG A CA 1
ATOM 709 C C . ARG A 1 89 ? 6.285 21.605 3.939 1.00 88.94 89 ARG A C 1
ATOM 711 O O . ARG A 1 89 ? 6.815 22.622 3.485 1.00 88.94 89 ARG A O 1
ATOM 718 N N . LEU A 1 90 ? 6.145 20.482 3.244 1.00 87.94 90 LEU A N 1
ATOM 719 C CA . LEU A 1 90 ? 6.511 20.380 1.839 1.00 87.94 90 LEU A CA 1
ATOM 720 C C . LEU A 1 90 ? 5.623 21.317 1.007 1.00 87.94 90 LEU A C 1
ATOM 722 O O . LEU A 1 90 ? 4.422 21.417 1.246 1.00 87.94 90 LEU A O 1
ATOM 726 N N . THR A 1 91 ? 6.199 22.014 0.031 1.00 86.44 91 THR A N 1
ATOM 727 C CA . THR A 1 91 ? 5.414 22.824 -0.908 1.00 86.44 91 THR A CA 1
ATOM 728 C C . THR A 1 91 ? 4.821 21.934 -1.997 1.00 86.44 91 THR A C 1
ATOM 730 O O . THR A 1 91 ? 5.442 20.957 -2.413 1.00 86.44 91 THR A O 1
ATOM 733 N N . ALA A 1 92 ? 3.633 22.284 -2.500 1.00 80.94 92 ALA A N 1
ATOM 734 C CA . ALA A 1 92 ? 2.949 21.502 -3.535 1.00 80.94 92 ALA A CA 1
ATOM 735 C C . ALA A 1 92 ? 3.810 21.285 -4.797 1.00 80.94 92 ALA A C 1
ATOM 737 O O . ALA A 1 92 ? 3.731 20.236 -5.425 1.00 80.94 92 ALA A O 1
ATOM 738 N N . GLU A 1 93 ? 4.677 22.245 -5.127 1.00 83.94 93 GLU A N 1
ATOM 739 C CA . GLU A 1 93 ? 5.596 22.196 -6.274 1.00 83.94 93 GLU A CA 1
ATOM 740 C C . GLU A 1 93 ? 6.636 21.071 -6.186 1.00 83.94 93 GLU A C 1
ATOM 742 O O . GLU A 1 93 ? 7.133 20.608 -7.210 1.00 83.94 93 GLU A O 1
ATOM 747 N N . LYS A 1 94 ? 6.967 20.619 -4.971 1.00 86.69 94 LYS A N 1
ATOM 748 C CA . LYS A 1 94 ? 7.921 19.525 -4.748 1.00 86.69 94 LYS A CA 1
ATOM 749 C C . LYS A 1 94 ? 7.276 18.142 -4.844 1.00 86.69 94 LYS A C 1
ATOM 751 O O . LYS A 1 94 ? 7.988 17.143 -4.852 1.00 86.69 94 LYS A O 1
ATOM 756 N N . ILE A 1 95 ? 5.947 18.065 -4.921 1.00 88.31 95 ILE A N 1
ATOM 757 C CA . ILE A 1 95 ? 5.226 16.796 -4.999 1.00 88.31 95 ILE A CA 1
ATOM 758 C C . ILE A 1 95 ? 5.064 16.397 -6.465 1.00 88.31 95 ILE A C 1
ATOM 760 O O . ILE A 1 95 ? 4.512 17.137 -7.278 1.00 88.31 95 ILE A O 1
ATOM 764 N N . SER A 1 96 ? 5.506 15.185 -6.801 1.00 88.81 96 SER A N 1
ATOM 765 C CA . SER A 1 96 ? 5.371 14.651 -8.157 1.00 88.81 96 SER A CA 1
ATOM 766 C C . SER A 1 96 ? 3.896 14.588 -8.598 1.00 88.81 96 SER A C 1
ATOM 768 O O . SER A 1 96 ? 3.076 13.959 -7.918 1.00 88.81 96 SER A O 1
ATOM 770 N N . PRO A 1 97 ? 3.541 15.125 -9.784 1.00 90.56 97 PRO A N 1
ATOM 771 C CA . PRO A 1 97 ? 2.191 14.998 -10.335 1.00 90.56 97 PRO A CA 1
ATOM 772 C C . PRO A 1 97 ? 1.732 13.544 -10.522 1.00 90.56 97 PRO A C 1
ATOM 774 O O . PRO A 1 97 ? 0.533 13.264 -10.483 1.00 90.56 97 PRO A O 1
ATOM 777 N N . ALA A 1 98 ? 2.671 12.611 -10.726 1.00 91.44 98 ALA A N 1
ATOM 778 C CA . ALA A 1 98 ? 2.359 11.186 -10.838 1.00 91.44 98 ALA A CA 1
ATOM 779 C C . ALA A 1 98 ? 1.881 10.599 -9.501 1.00 91.44 98 ALA A C 1
ATOM 781 O O . ALA A 1 98 ? 0.935 9.812 -9.486 1.00 91.44 98 ALA A O 1
ATOM 782 N N . LEU A 1 99 ? 2.458 11.043 -8.378 1.00 92.94 99 LEU A N 1
ATOM 783 C CA . LEU A 1 99 ? 2.013 10.639 -7.043 1.00 92.94 99 LEU A CA 1
ATOM 784 C C . LEU A 1 99 ? 0.621 11.188 -6.749 1.00 92.94 99 LEU A C 1
ATOM 786 O O . LEU A 1 99 ? -0.251 10.422 -6.360 1.00 92.94 99 LEU A O 1
ATOM 790 N N . LEU A 1 100 ? 0.376 12.475 -7.013 1.00 93.19 100 LEU A N 1
ATOM 791 C CA . LEU A 1 100 ? -0.956 13.068 -6.834 1.00 93.19 100 LEU A CA 1
ATOM 792 C C . LEU A 1 100 ? -2.015 12.328 -7.658 1.00 93.19 100 LEU A C 1
ATOM 794 O O . LEU A 1 100 ? -3.060 11.956 -7.129 1.00 93.19 100 LEU A O 1
ATOM 798 N N . THR A 1 101 ? -1.705 12.022 -8.922 1.00 94.50 101 THR A N 1
ATOM 799 C CA . THR A 1 101 ? -2.603 11.233 -9.779 1.00 94.50 101 THR A CA 1
ATOM 800 C C . THR A 1 101 ? -2.800 9.814 -9.243 1.00 94.50 101 THR A C 1
ATOM 802 O O . THR A 1 101 ? -3.889 9.257 -9.341 1.00 94.50 101 THR A O 1
ATOM 805 N N . THR A 1 102 ? -1.763 9.212 -8.659 1.00 96.25 102 THR A N 1
ATOM 806 C CA . THR A 1 102 ? -1.866 7.897 -8.016 1.00 96.25 102 THR A CA 1
ATOM 807 C C . THR A 1 102 ? -2.825 7.933 -6.839 1.00 96.25 102 THR A C 1
ATOM 809 O O . THR A 1 102 ? -3.691 7.066 -6.751 1.00 96.25 102 THR A O 1
ATOM 812 N N . LEU A 1 103 ? -2.705 8.928 -5.957 1.00 96.19 103 LEU A N 1
ATOM 813 C CA . LEU A 1 103 ? -3.595 9.080 -4.807 1.00 96.19 103 LEU A CA 1
ATOM 814 C C . LEU A 1 103 ? -5.050 9.266 -5.255 1.00 96.19 103 LEU A C 1
ATOM 816 O O . LEU A 1 103 ? -5.932 8.571 -4.755 1.00 96.19 103 LEU A O 1
ATOM 820 N N . GLU A 1 104 ? -5.285 10.125 -6.251 1.00 95.50 104 GLU A N 1
ATOM 821 C CA . GLU A 1 104 ? -6.612 10.347 -6.836 1.00 95.50 104 GLU A CA 1
ATOM 822 C C . GLU A 1 104 ? -7.206 9.046 -7.397 1.00 95.50 104 GLU A C 1
ATOM 824 O O . GLU A 1 104 ? -8.309 8.645 -7.024 1.00 95.50 104 GLU A O 1
ATOM 829 N N . LEU A 1 105 ? -6.458 8.338 -8.252 1.00 95.62 105 LEU A N 1
ATOM 830 C CA . LEU A 1 105 ? -6.914 7.087 -8.868 1.00 95.62 105 LEU A CA 1
ATOM 831 C C . LEU A 1 105 ? -7.113 5.951 -7.857 1.00 95.62 105 LEU A C 1
ATOM 833 O O . LEU A 1 105 ? -7.902 5.046 -8.119 1.00 95.62 105 LEU A O 1
ATOM 837 N N . SER A 1 106 ? -6.413 5.994 -6.722 1.00 94.62 106 SER A N 1
ATOM 838 C CA . SER A 1 106 ? -6.500 4.987 -5.655 1.00 94.62 106 SER A CA 1
ATOM 839 C C . SER A 1 106 ? -7.588 5.300 -4.619 1.00 94.62 106 SER A C 1
ATOM 841 O O . SER A 1 106 ? -7.700 4.592 -3.618 1.00 94.62 106 SER A O 1
ATOM 843 N N . GLY A 1 107 ? -8.378 6.360 -4.824 1.00 93.25 107 GLY A N 1
ATOM 844 C CA . GLY A 1 107 ? -9.483 6.732 -3.938 1.00 93.25 107 GLY A CA 1
ATOM 845 C C . GLY A 1 107 ? -9.041 7.321 -2.597 1.00 93.25 107 GLY A C 1
ATOM 846 O O . GLY A 1 107 ? -9.760 7.188 -1.609 1.00 93.25 107 GLY A O 1
ATOM 847 N N . VAL A 1 108 ? -7.860 7.942 -2.539 1.00 96.62 108 VAL A N 1
ATOM 848 C CA . VAL A 1 108 ? -7.404 8.686 -1.355 1.00 96.62 108 VAL A CA 1
ATOM 849 C C . VAL A 1 108 ? -8.274 9.925 -1.186 1.00 96.62 108 VAL A C 1
AT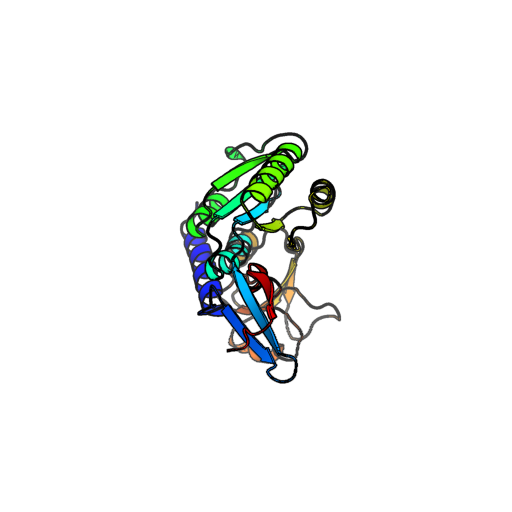OM 851 O O . VAL A 1 108 ? -8.439 10.710 -2.116 1.00 96.62 108 VAL A O 1
ATOM 854 N N . ASN A 1 109 ? -8.833 10.107 0.009 1.00 92.19 109 ASN A N 1
ATOM 855 C CA . ASN A 1 109 ? -9.803 11.168 0.271 1.00 92.19 109 ASN A CA 1
ATOM 856 C C . ASN A 1 109 ? -9.133 12.533 0.427 1.00 92.19 109 ASN A C 1
ATOM 858 O O . ASN A 1 109 ? -9.685 13.547 0.006 1.00 92.19 109 ASN A O 1
ATOM 862 N N . ILE A 1 110 ? -7.982 12.563 1.104 1.00 94.44 110 ILE A N 1
ATOM 863 C CA . ILE A 1 110 ? -7.300 13.794 1.505 1.00 94.44 110 ILE A CA 1
ATOM 864 C C . ILE A 1 110 ? -5.789 13.591 1.387 1.00 94.44 110 ILE A C 1
ATOM 866 O O . ILE A 1 110 ? -5.251 12.585 1.848 1.00 94.44 110 ILE A O 1
ATOM 870 N N . ALA A 1 111 ? -5.114 14.574 0.796 1.00 95.00 111 ALA A N 1
ATOM 871 C CA . ALA A 1 111 ? -3.665 14.664 0.684 1.00 95.00 111 ALA A CA 1
ATOM 872 C C . ALA A 1 111 ? -3.177 15.920 1.422 1.00 95.00 111 ALA A C 1
ATOM 874 O O . ALA A 1 111 ? -3.646 17.021 1.134 1.00 95.00 111 ALA A O 1
ATOM 875 N N . LEU A 1 112 ? -2.265 15.761 2.381 1.00 95.19 112 LEU A N 1
ATOM 876 C CA . LEU A 1 112 ? -1.775 16.835 3.248 1.00 95.19 112 LEU A CA 1
ATOM 877 C C . LEU A 1 112 ? -0.249 16.907 3.245 1.00 95.19 112 LEU A C 1
ATOM 879 O O . LEU A 1 112 ? 0.442 15.903 3.095 1.00 95.19 112 LEU A O 1
ATOM 883 N N . THR A 1 113 ? 0.266 18.103 3.498 1.0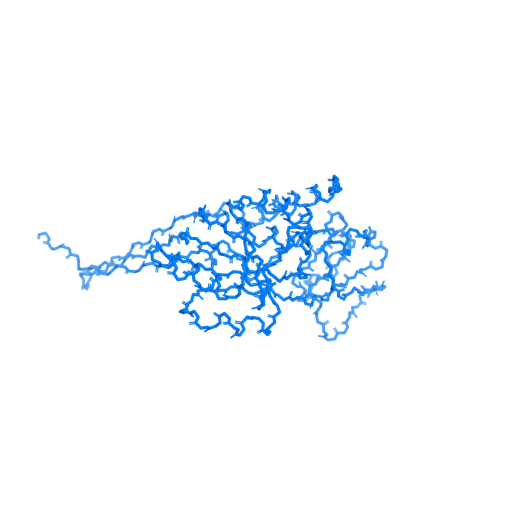0 94.75 113 THR A N 1
ATOM 884 C CA . THR A 1 113 ? 1.678 18.353 3.801 1.00 94.75 113 THR A CA 1
ATOM 885 C C . THR A 1 113 ? 1.761 18.892 5.219 1.00 94.75 113 THR A C 1
ATOM 887 O O . THR A 1 113 ? 1.265 19.991 5.482 1.00 94.75 113 THR A O 1
ATOM 890 N N . LEU A 1 114 ? 2.352 18.129 6.130 1.00 93.19 114 LEU A N 1
ATOM 891 C CA . LEU A 1 114 ? 2.389 18.432 7.560 1.00 93.19 114 LEU A CA 1
ATOM 892 C C . LEU A 1 114 ? 3.824 18.340 8.081 1.00 93.19 114 LEU A C 1
ATOM 894 O O . LEU A 1 114 ? 4.678 17.696 7.478 1.00 93.19 114 LEU A O 1
ATOM 898 N N . THR A 1 115 ? 4.105 18.980 9.209 1.00 90.81 115 THR A N 1
ATOM 899 C CA . THR A 1 115 ? 5.305 18.650 9.990 1.00 90.81 115 THR A CA 1
ATOM 900 C C . THR A 1 115 ? 5.082 17.372 10.808 1.00 90.81 115 THR A C 1
ATOM 902 O O . THR A 1 115 ? 3.945 16.903 10.944 1.00 90.81 115 THR A O 1
ATOM 905 N N . HIS A 1 116 ? 6.140 16.811 11.400 1.00 88.00 116 HIS A N 1
ATOM 906 C CA . HIS A 1 116 ? 6.026 15.653 12.302 1.00 88.00 116 HIS A CA 1
ATOM 907 C C . HIS A 1 116 ? 5.041 15.928 13.451 1.00 88.00 116 HIS A C 1
ATOM 909 O O . HIS A 1 116 ? 4.112 15.155 13.664 1.00 88.00 116 HIS A O 1
ATOM 915 N N . THR A 1 117 ? 5.160 17.079 14.119 1.00 88.38 117 THR A N 1
ATOM 916 C CA . THR A 1 117 ? 4.268 17.469 15.225 1.00 88.38 117 THR A CA 1
ATOM 917 C C . THR A 1 117 ? 2.812 17.609 14.779 1.00 88.38 117 THR A C 1
ATOM 919 O O . THR A 1 117 ? 1.892 17.179 15.470 1.00 88.38 117 THR A O 1
ATOM 922 N N . GLU A 1 118 ? 2.568 18.183 13.603 1.00 92.31 118 GLU A N 1
ATOM 923 C CA . GLU A 1 118 ? 1.211 18.296 13.054 1.00 92.31 118 GLU A CA 1
ATOM 924 C C . GLU A 1 118 ? 0.628 16.932 12.667 1.00 92.31 118 GLU A C 1
ATOM 926 O O . GLU A 1 118 ? -0.574 16.703 12.807 1.00 92.31 118 GLU A O 1
ATOM 931 N N . THR A 1 119 ? 1.484 16.015 12.217 1.00 91.94 119 THR A N 1
ATOM 932 C CA . THR A 1 119 ? 1.116 14.633 11.892 1.00 91.94 119 THR A CA 1
ATOM 933 C C . THR A 1 119 ? 0.711 13.865 13.150 1.00 91.94 119 THR A C 1
ATOM 935 O O . THR A 1 119 ? -0.335 13.215 13.157 1.00 91.94 119 THR A O 1
ATOM 938 N N . GLU A 1 120 ? 1.474 13.988 14.239 1.00 90.19 120 GLU A N 1
ATOM 939 C CA . GLU A 1 120 ? 1.116 13.422 15.548 1.00 90.19 120 GLU A CA 1
ATOM 940 C C . GLU A 1 120 ? -0.234 13.966 16.038 1.00 90.19 120 GLU A C 1
ATOM 942 O O . GLU A 1 120 ? -1.107 13.200 16.453 1.00 90.19 120 GLU A O 1
ATOM 947 N N . LEU A 1 121 ? -0.449 15.283 15.933 1.00 91.50 121 LEU A N 1
ATOM 948 C CA . LEU A 1 121 ? -1.716 15.921 16.305 1.00 91.50 121 LEU A CA 1
ATOM 949 C C . LEU A 1 121 ? -2.898 15.382 15.489 1.00 91.50 121 LEU A C 1
ATOM 951 O O . LEU A 1 121 ? -3.947 15.079 16.066 1.00 91.50 121 LEU A O 1
ATOM 955 N N . LEU A 1 122 ? -2.737 15.226 14.171 1.00 93.44 122 LEU A N 1
ATOM 956 C CA . LEU A 1 122 ? -3.753 14.631 13.301 1.00 93.44 122 LEU A CA 1
ATOM 957 C C . LEU A 1 122 ? -4.091 13.201 13.743 1.00 93.44 122 LEU A C 1
ATOM 959 O O . LEU A 1 122 ? -5.268 12.859 13.874 1.00 93.44 122 LEU A O 1
ATOM 963 N N . ILE A 1 123 ? -3.078 12.376 14.013 1.00 92.62 123 ILE A N 1
ATOM 964 C CA . ILE A 1 123 ? -3.277 10.988 14.444 1.00 92.62 123 ILE A CA 1
ATOM 965 C C . ILE A 1 123 ? -4.023 10.942 15.780 1.00 92.62 123 ILE A C 1
ATOM 967 O O . ILE A 1 123 ? -5.022 10.231 15.899 1.00 92.62 123 ILE A O 1
ATOM 971 N N . HIS A 1 124 ? -3.633 11.763 16.757 1.00 91.12 124 HIS A N 1
ATOM 972 C CA . HIS A 1 124 ? -4.345 11.866 18.033 1.00 91.12 124 HIS A CA 1
ATOM 973 C C . HIS A 1 124 ? -5.807 12.302 17.876 1.00 91.12 124 HIS A C 1
ATOM 975 O O . HIS A 1 124 ? -6.662 11.860 18.646 1.00 91.12 124 HIS A O 1
ATOM 981 N N . GLN A 1 125 ? -6.124 13.155 16.900 1.00 92.75 125 GLN A N 1
ATOM 982 C CA . GLN A 1 125 ? -7.510 13.517 16.601 1.00 92.75 125 GLN A CA 1
ATOM 983 C C . GLN A 1 125 ? -8.281 12.356 15.968 1.00 92.75 125 GLN A C 1
ATOM 985 O O . GLN A 1 125 ? -9.395 12.064 16.402 1.00 92.75 125 GLN A O 1
ATOM 990 N N . LEU A 1 126 ? -7.692 11.652 15.002 1.00 93.38 126 LEU A N 1
ATOM 991 C CA . LEU A 1 126 ? -8.328 10.511 14.336 1.00 93.38 126 LEU A CA 1
ATOM 992 C C . LEU A 1 126 ? -8.574 9.339 15.294 1.00 93.38 126 LEU A C 1
ATOM 994 O O . LEU A 1 126 ? -9.615 8.684 15.213 1.00 93.38 126 LEU A O 1
ATOM 998 N N . MET A 1 127 ? -7.689 9.129 16.270 1.00 91.38 127 MET A N 1
ATOM 999 C CA . MET A 1 127 ? -7.881 8.141 17.337 1.00 91.38 127 MET A CA 1
ATOM 1000 C C . MET A 1 127 ? -9.134 8.391 18.189 1.00 91.38 127 MET A C 1
ATOM 1002 O O . MET A 1 127 ? -9.698 7.444 18.730 1.00 91.38 127 MET A O 1
ATOM 1006 N N . LYS A 1 128 ? -9.607 9.641 18.297 1.00 91.75 128 LYS A N 1
ATOM 1007 C CA . LYS A 1 128 ? -10.873 9.960 18.987 1.00 91.75 128 LYS A CA 1
ATOM 1008 C C . LYS A 1 128 ? -12.103 9.572 18.163 1.00 91.75 128 LYS A C 1
ATOM 1010 O O . LYS A 1 128 ? -13.183 9.426 18.723 1.00 91.75 128 LYS A O 1
ATOM 1015 N N . ILE A 1 129 ? -11.943 9.434 16.847 1.00 89.12 129 ILE A N 1
ATOM 1016 C CA . ILE A 1 129 ? -13.017 9.111 15.898 1.00 89.12 129 ILE A CA 1
ATOM 1017 C C . ILE A 1 129 ? -13.137 7.593 15.719 1.00 89.12 129 ILE A C 1
ATOM 1019 O O . ILE A 1 129 ? -14.233 7.077 15.513 1.00 89.12 129 ILE A O 1
ATOM 1023 N N . GLY A 1 130 ? -12.025 6.862 15.819 1.00 91.69 130 GLY A N 1
ATOM 1024 C CA . GLY A 1 130 ? -12.034 5.407 15.766 1.00 91.69 130 GLY A CA 1
ATOM 1025 C C . GLY A 1 130 ? -10.648 4.792 15.620 1.00 91.69 130 GLY A C 1
ATOM 1026 O O . GLY A 1 130 ? -9.625 5.468 15.680 1.00 91.69 130 GLY A O 1
ATOM 1027 N N . ILE A 1 131 ? -10.640 3.479 15.409 1.00 92.44 131 ILE A N 1
ATOM 1028 C CA . ILE A 1 131 ? -9.425 2.674 15.240 1.00 92.44 131 ILE A CA 1
ATOM 1029 C C . ILE A 1 131 ? -8.916 2.809 13.802 1.00 92.44 131 ILE A C 1
ATOM 1031 O O . ILE A 1 131 ? -9.710 2.667 12.864 1.00 92.44 131 ILE A O 1
ATOM 1035 N N . GLY A 1 132 ? -7.609 3.008 13.644 1.00 94.56 132 GLY A N 1
ATOM 1036 C CA . GLY A 1 132 ? -6.938 3.071 12.352 1.00 94.56 132 GLY A CA 1
ATOM 1037 C C . GLY A 1 132 ? -5.578 2.391 12.328 1.00 94.56 132 GLY A C 1
ATOM 1038 O O . GLY A 1 132 ? -5.168 1.766 13.307 1.00 94.56 132 GLY A O 1
ATOM 1039 N N . ASN A 1 133 ? -4.896 2.511 11.194 1.00 94.44 133 ASN A N 1
ATOM 1040 C CA . ASN A 1 133 ? -3.551 1.987 10.979 1.00 94.44 133 ASN A CA 1
ATOM 1041 C C . ASN A 1 133 ? -2.690 2.951 10.147 1.00 94.44 133 ASN A C 1
ATOM 1043 O O . ASN A 1 133 ? -3.200 3.880 9.513 1.00 94.44 133 ASN A O 1
ATOM 1047 N N . LEU A 1 134 ? -1.379 2.717 10.155 1.00 94.50 134 LEU A N 1
ATOM 1048 C CA . LEU A 1 134 ? -0.387 3.545 9.466 1.00 94.50 134 LEU A CA 1
ATOM 1049 C C . LEU A 1 134 ? 0.361 2.744 8.392 1.00 94.50 134 LEU A C 1
ATOM 1051 O O . LEU A 1 134 ? 0.744 1.597 8.618 1.00 94.50 134 LEU A O 1
ATOM 1055 N N . LEU A 1 135 ? 0.603 3.356 7.236 1.00 95.06 135 LEU A N 1
ATOM 1056 C CA . LEU A 1 135 ? 1.483 2.841 6.187 1.00 95.06 135 LEU A CA 1
ATOM 1057 C C . LEU A 1 135 ? 2.695 3.768 6.074 1.00 95.06 135 LEU A C 1
ATOM 1059 O O . LEU A 1 135 ? 2.560 4.919 5.661 1.00 95.06 135 LEU A O 1
ATOM 1063 N N . TYR A 1 136 ? 3.870 3.278 6.454 1.00 92.56 136 TYR A N 1
ATOM 1064 C CA . TYR A 1 136 ? 5.113 4.037 6.437 1.00 92.56 136 TYR A CA 1
ATOM 1065 C C . TYR A 1 136 ? 5.857 3.856 5.117 1.00 92.56 136 TYR A C 1
ATOM 1067 O O . TYR A 1 136 ? 6.330 2.767 4.797 1.00 92.56 136 TYR A O 1
ATOM 1075 N N . PHE A 1 137 ? 6.032 4.970 4.421 1.00 92.00 137 PHE A N 1
ATOM 1076 C CA . PHE A 1 137 ? 6.893 5.162 3.256 1.00 92.00 137 PHE A CA 1
ATOM 1077 C C . PHE A 1 137 ? 7.997 6.167 3.611 1.00 92.00 137 PHE A C 1
ATOM 1079 O O . PHE A 1 137 ? 8.288 7.103 2.866 1.00 92.00 137 PHE A O 1
ATOM 1086 N N . LEU A 1 138 ? 8.540 5.999 4.817 1.00 84.00 138 LEU A N 1
ATOM 1087 C CA . LEU A 1 138 ? 9.492 6.898 5.453 1.00 84.00 138 LEU A CA 1
ATOM 1088 C C . LEU A 1 138 ? 10.865 6.244 5.560 1.00 84.00 138 LEU A C 1
ATOM 1090 O O . LEU A 1 138 ? 10.986 5.016 5.642 1.00 84.00 138 LEU A O 1
ATOM 1094 N N . LYS A 1 139 ? 11.898 7.080 5.650 1.00 78.81 139 LYS A N 1
ATOM 1095 C CA . LYS A 1 139 ? 13.210 6.633 6.114 1.00 78.81 139 LYS A CA 1
ATOM 1096 C C . LYS A 1 139 ? 13.122 6.213 7.579 1.00 78.81 139 LYS A C 1
ATOM 1098 O O . LYS A 1 139 ? 12.259 6.651 8.334 1.00 78.81 139 LYS A O 1
ATOM 1103 N N . GLU A 1 140 ? 14.026 5.330 7.986 1.00 72.75 140 GLU A N 1
ATOM 1104 C CA . GLU A 1 140 ? 14.003 4.727 9.321 1.00 72.75 140 GLU A CA 1
ATOM 1105 C C . GLU A 1 140 ? 14.142 5.753 10.454 1.00 72.75 140 GLU A C 1
ATOM 1107 O O . GLU A 1 140 ? 13.486 5.626 11.486 1.00 72.75 140 GLU A O 1
ATOM 1112 N N . GLU A 1 141 ? 14.920 6.806 10.218 1.00 71.75 141 GLU A N 1
ATOM 1113 C CA . GLU A 1 141 ? 15.109 7.932 11.134 1.00 71.75 141 GLU A CA 1
ATOM 1114 C C . GLU A 1 141 ? 13.814 8.710 11.429 1.00 71.75 141 GLU A C 1
ATOM 1116 O O . GLU A 1 141 ? 13.580 9.098 12.574 1.00 71.75 141 GLU A O 1
ATOM 1121 N N . ASP A 1 142 ? 12.929 8.869 10.443 1.00 72.12 142 ASP A N 1
ATOM 1122 C CA . ASP A 1 142 ? 11.673 9.609 10.611 1.00 72.12 142 ASP A CA 1
ATOM 1123 C C . ASP A 1 142 ? 10.595 8.774 11.312 1.00 72.12 142 ASP A C 1
ATOM 1125 O O . ASP A 1 142 ? 9.753 9.306 12.036 1.00 72.12 142 ASP A O 1
ATOM 1129 N N . ILE A 1 143 ? 10.655 7.446 11.180 1.00 68.69 143 ILE A N 1
ATOM 1130 C CA . ILE A 1 143 ? 9.734 6.522 11.863 1.00 68.69 143 ILE A CA 1
ATOM 1131 C C . ILE A 1 143 ? 9.932 6.579 13.382 1.00 68.69 143 ILE A C 1
ATOM 1133 O O . ILE A 1 143 ? 8.955 6.562 14.131 1.00 68.69 143 ILE A O 1
ATOM 1137 N N . LEU A 1 144 ? 11.183 6.695 13.841 1.00 61.62 144 LEU A N 1
ATOM 1138 C CA . LEU A 1 144 ? 11.524 6.817 15.265 1.00 61.62 144 LEU A CA 1
ATOM 1139 C C . LEU A 1 144 ? 10.979 8.102 15.903 1.00 61.62 144 LEU A C 1
ATOM 1141 O O . LEU A 1 144 ? 10.840 8.173 17.119 1.00 61.62 144 LEU A O 1
ATOM 1145 N N . HIS A 1 145 ? 10.658 9.121 15.108 1.00 65.81 145 HIS A N 1
ATOM 1146 C CA . HIS A 1 145 ? 10.025 10.332 15.621 1.00 65.81 145 HIS A CA 1
ATOM 1147 C C . HIS A 1 145 ? 8.514 10.167 15.803 1.00 65.81 145 HIS A C 1
ATOM 1149 O O . HIS A 1 145 ? 7.957 10.743 16.727 1.00 65.81 145 HIS A O 1
ATOM 1155 N N . ILE A 1 146 ? 7.871 9.327 14.989 1.00 64.19 146 ILE A N 1
ATOM 1156 C CA . ILE A 1 146 ? 6.427 9.045 15.044 1.00 64.19 146 ILE A CA 1
ATOM 1157 C C . ILE A 1 146 ? 6.113 7.927 16.069 1.00 64.19 146 ILE A C 1
ATOM 1159 O O . ILE A 1 146 ? 4.956 7.654 16.387 1.00 64.19 146 ILE A O 1
ATOM 1163 N N . SER A 1 147 ? 7.133 7.296 16.665 1.00 56.12 147 SER A N 1
ATOM 1164 C CA . SER A 1 147 ? 6.987 6.205 17.644 1.00 56.12 147 SER A CA 1
ATOM 1165 C C . SER A 1 147 ? 6.486 6.635 19.032 1.00 56.12 147 SER A C 1
ATOM 1167 O O . SER A 1 147 ? 6.378 5.800 19.928 1.00 56.12 147 SER A O 1
ATOM 1169 N N . THR A 1 148 ? 6.211 7.923 19.241 1.00 62.00 148 THR A N 1
ATOM 1170 C CA . THR A 1 148 ? 5.563 8.472 20.450 1.00 62.00 148 THR A CA 1
ATOM 1171 C C . THR A 1 148 ? 4.052 8.208 20.468 1.00 62.00 148 THR A C 1
ATOM 1173 O O . THR A 1 148 ? 3.401 8.329 21.509 1.00 62.00 148 THR A O 1
ATOM 1176 N N . ILE A 1 149 ? 3.491 7.832 19.318 1.00 65.56 149 ILE A N 1
ATOM 1177 C CA . ILE A 1 149 ? 2.072 7.559 19.127 1.00 65.56 149 ILE A CA 1
ATOM 1178 C C . ILE A 1 149 ? 1.708 6.219 19.793 1.00 65.56 149 ILE A C 1
ATOM 1180 O O . ILE A 1 149 ? 2.499 5.273 19.744 1.00 65.56 149 ILE A O 1
ATOM 1184 N N . PRO A 1 150 ? 0.515 6.096 20.416 1.00 65.00 150 PRO A N 1
ATOM 1185 C CA . PRO A 1 150 ? 0.025 4.826 20.954 1.00 65.00 150 PRO A CA 1
ATOM 1186 C C . PRO A 1 150 ? 0.133 3.691 19.930 1.00 65.00 150 PRO A C 1
ATOM 1188 O O . PRO A 1 150 ? 0.076 3.951 18.732 1.00 65.00 150 PRO A O 1
ATOM 1191 N N . VAL A 1 151 ? 0.247 2.439 20.394 1.00 74.94 151 VAL A N 1
ATOM 1192 C CA . VAL A 1 151 ? 0.484 1.248 19.553 1.00 74.94 151 VAL A CA 1
ATOM 1193 C C . VAL A 1 151 ? -0.635 1.060 18.517 1.00 74.94 151 VAL A C 1
ATOM 1195 O O . VAL A 1 151 ? -1.611 0.345 18.740 1.00 74.94 151 VAL A O 1
ATOM 1198 N N . LEU A 1 152 ? -0.496 1.726 17.374 1.00 86.88 152 LEU A N 1
ATOM 1199 C CA . LEU A 1 152 ? -1.314 1.533 16.192 1.00 86.88 152 LEU A CA 1
ATOM 1200 C C . LEU A 1 152 ? -0.685 0.421 15.352 1.00 86.88 152 LEU A C 1
ATOM 1202 O O . LEU A 1 152 ? 0.543 0.365 15.226 1.00 86.88 152 LEU A O 1
ATOM 1206 N N . PRO A 1 153 ? -1.499 -0.444 14.730 1.00 90.44 153 PRO A N 1
ATOM 1207 C CA . PRO A 1 153 ? -1.011 -1.319 13.682 1.00 90.44 153 PRO A CA 1
ATOM 1208 C C . PRO A 1 153 ? -0.344 -0.479 12.598 1.00 90.44 153 PRO A C 1
ATOM 1210 O O . PRO A 1 153 ? -0.897 0.528 12.145 1.00 90.44 153 PRO A O 1
ATOM 1213 N N . PHE A 1 154 ? 0.836 -0.903 12.169 1.00 90.75 154 PHE A N 1
ATOM 1214 C CA . PHE A 1 154 ? 1.522 -0.263 11.067 1.00 90.75 154 PHE A CA 1
ATOM 1215 C C . PHE A 1 154 ? 2.096 -1.291 10.109 1.00 90.75 154 PHE A C 1
ATOM 1217 O O . PHE A 1 154 ? 2.380 -2.433 10.471 1.00 90.75 154 PHE A O 1
ATOM 1224 N N . TRP A 1 155 ? 2.286 -0.851 8.877 1.00 93.19 155 TRP A N 1
ATOM 1225 C CA . TRP A 1 155 ? 3.071 -1.548 7.877 1.00 93.19 155 TRP A CA 1
ATOM 1226 C C . TRP A 1 155 ? 4.124 -0.585 7.340 1.00 93.19 155 TRP A C 1
ATOM 1228 O O . TRP A 1 155 ? 3.861 0.609 7.220 1.00 93.19 155 TRP A O 1
ATOM 1238 N N . LYS A 1 156 ? 5.321 -1.087 7.048 1.00 90.12 156 LYS A N 1
ATOM 1239 C CA . LYS A 1 156 ? 6.441 -0.294 6.537 1.00 90.12 156 LYS A CA 1
ATOM 1240 C C . LYS A 1 156 ? 6.862 -0.848 5.188 1.00 90.12 156 LYS A C 1
ATOM 1242 O O . LYS A 1 156 ? 7.027 -2.059 5.047 1.00 90.12 156 LYS A O 1
ATOM 1247 N N . GLU A 1 157 ? 7.079 0.044 4.233 1.00 89.25 157 GLU A N 1
ATOM 1248 C CA . GLU A 1 157 ? 7.727 -0.311 2.984 1.00 89.25 157 GLU A CA 1
ATOM 1249 C C . GLU A 1 157 ? 9.254 -0.319 3.139 1.00 89.25 157 GLU A C 1
ATOM 1251 O O . GLU A 1 157 ? 9.849 0.575 3.743 1.00 89.25 157 GLU A O 1
ATOM 1256 N N . TYR A 1 158 ? 9.899 -1.320 2.546 1.00 72.94 158 TYR A N 1
ATOM 1257 C CA . TYR A 1 158 ? 11.347 -1.351 2.376 1.00 72.94 158 TYR A CA 1
ATOM 1258 C C . TYR A 1 158 ? 11.742 -0.456 1.197 1.00 72.94 158 TYR A C 1
ATOM 1260 O O . TYR A 1 158 ? 11.176 -0.562 0.119 1.00 72.94 158 TYR A O 1
ATOM 1268 N N . THR A 1 159 ? 12.686 0.465 1.369 1.00 65.88 159 THR A N 1
ATOM 1269 C CA . THR A 1 159 ? 12.974 1.477 0.335 1.00 65.88 159 THR A CA 1
ATOM 1270 C C . THR A 1 159 ? 14.025 1.029 -0.686 1.00 65.88 159 THR A C 1
ATOM 1272 O O . THR A 1 159 ? 13.942 1.431 -1.847 1.00 65.88 159 THR A O 1
ATOM 1275 N N . SER A 1 160 ? 14.945 0.137 -0.310 1.00 73.44 160 SER A N 1
ATOM 1276 C CA . SER A 1 160 ? 16.015 -0.369 -1.182 1.00 73.44 160 SER A CA 1
ATOM 1277 C C . SER A 1 160 ? 15.686 -1.765 -1.701 1.00 73.44 160 SER A C 1
ATOM 1279 O O . SER A 1 160 ? 16.017 -2.753 -1.055 1.00 73.44 160 SER A O 1
ATOM 1281 N N . HIS A 1 161 ? 15.031 -1.843 -2.861 1.00 84.56 161 HIS A N 1
ATOM 1282 C CA . HIS A 1 161 ? 14.722 -3.128 -3.490 1.00 84.56 161 HIS A CA 1
ATOM 1283 C C . HIS A 1 161 ? 15.820 -3.534 -4.473 1.00 84.56 161 HIS A C 1
ATOM 1285 O O . HIS A 1 161 ? 16.225 -2.726 -5.315 1.00 84.56 161 HIS A O 1
ATOM 1291 N N . ARG A 1 162 ? 16.251 -4.791 -4.420 1.00 90.88 162 ARG A N 1
ATOM 1292 C CA . ARG A 1 162 ? 17.122 -5.412 -5.418 1.00 90.88 162 ARG A CA 1
ATOM 1293 C C . ARG A 1 162 ? 16.271 -6.069 -6.502 1.00 90.88 162 ARG A C 1
ATOM 1295 O O . ARG A 1 162 ? 15.564 -7.045 -6.253 1.00 90.88 162 ARG A O 1
ATOM 1302 N N . LEU A 1 163 ? 16.328 -5.514 -7.707 1.00 92.12 163 LEU A N 1
ATOM 1303 C CA . LEU A 1 163 ? 15.599 -5.985 -8.880 1.00 92.12 163 LEU A CA 1
ATOM 1304 C C . LEU A 1 163 ? 16.574 -6.632 -9.854 1.00 92.12 163 LEU A C 1
ATOM 1306 O O . LEU A 1 163 ? 17.588 -6.046 -10.226 1.00 92.12 163 LEU A O 1
ATOM 1310 N N . VAL A 1 164 ? 16.238 -7.830 -10.302 1.00 91.88 164 VAL A N 1
ATOM 1311 C CA . VAL A 1 164 ? 17.048 -8.599 -11.240 1.00 91.88 164 VAL A CA 1
ATOM 1312 C C . VAL A 1 164 ? 16.303 -8.712 -12.563 1.00 91.88 164 VAL A C 1
ATOM 1314 O O . VAL A 1 164 ? 15.109 -8.996 -12.573 1.00 91.88 164 VAL A O 1
ATOM 1317 N N . ILE A 1 165 ? 16.992 -8.489 -13.678 1.00 91.94 165 ILE A N 1
ATOM 1318 C CA . ILE A 1 165 ? 16.441 -8.570 -15.033 1.00 91.94 165 ILE A CA 1
ATOM 1319 C C . ILE A 1 165 ? 17.189 -9.649 -15.812 1.00 91.94 165 ILE A C 1
ATOM 1321 O O . ILE A 1 165 ? 18.400 -9.552 -16.008 1.00 91.94 165 ILE A O 1
ATOM 1325 N N . GLU A 1 166 ? 16.470 -10.654 -16.302 1.00 90.00 166 GLU A N 1
ATOM 1326 C CA . GLU A 1 166 ? 17.003 -11.616 -17.266 1.00 90.00 166 GLU A CA 1
ATOM 1327 C C . GLU A 1 166 ? 17.372 -10.903 -18.572 1.00 90.00 166 GLU A C 1
ATOM 1329 O O . GLU A 1 166 ? 16.618 -10.099 -19.128 1.00 90.00 166 GLU A O 1
ATOM 1334 N N . LYS A 1 167 ? 18.575 -11.182 -19.060 1.00 86.25 167 LYS A N 1
ATOM 1335 C CA . LYS A 1 167 ? 19.091 -10.666 -20.315 1.00 86.25 167 LYS A CA 1
ATOM 1336 C C . LYS A 1 167 ? 18.151 -11.101 -21.432 1.00 86.25 167 LYS A C 1
ATOM 1338 O O . LYS A 1 167 ? 17.659 -12.222 -21.446 1.00 86.25 167 LYS A O 1
ATOM 1343 N N . ASP A 1 168 ? 17.893 -10.185 -22.355 1.00 85.38 168 ASP A N 1
ATOM 1344 C CA . ASP A 1 168 ? 17.009 -10.412 -23.497 1.00 85.38 168 ASP A CA 1
ATOM 1345 C C . ASP A 1 168 ? 15.533 -10.690 -23.118 1.00 85.38 168 ASP A C 1
ATOM 1347 O O . ASP A 1 168 ? 14.724 -11.005 -23.988 1.00 85.38 168 ASP A O 1
ATOM 1351 N N . ALA A 1 169 ? 15.120 -10.452 -21.862 1.00 87.12 169 ALA A N 1
ATOM 1352 C CA . ALA A 1 169 ? 13.717 -10.554 -21.434 1.00 87.12 169 ALA A CA 1
ATOM 1353 C C . ALA A 1 169 ? 12.788 -9.477 -22.033 1.00 87.12 169 ALA A C 1
ATOM 1355 O O . ALA A 1 169 ? 11.579 -9.487 -21.793 1.00 87.12 169 ALA A O 1
ATOM 1356 N N . GLY A 1 170 ? 13.340 -8.526 -22.796 1.00 89.12 170 GLY A N 1
ATOM 1357 C CA . GLY A 1 170 ? 12.584 -7.453 -23.445 1.00 89.12 170 GLY A CA 1
ATOM 1358 C C . GLY A 1 170 ? 11.991 -6.433 -22.469 1.00 89.12 170 GLY A C 1
ATOM 1359 O O . GLY A 1 170 ? 11.018 -5.770 -22.805 1.00 89.12 170 GLY A O 1
ATOM 1360 N N . ILE A 1 171 ? 12.532 -6.331 -21.256 1.00 91.25 171 ILE A N 1
ATOM 1361 C CA . ILE A 1 171 ? 12.030 -5.445 -20.201 1.00 91.25 171 ILE A CA 1
ATOM 1362 C C . ILE A 1 171 ? 12.341 -3.990 -20.539 1.00 91.25 171 ILE A C 1
ATOM 1364 O O . ILE A 1 171 ? 13.494 -3.631 -20.786 1.00 91.25 171 ILE A O 1
ATOM 1368 N N . ASN A 1 172 ? 11.318 -3.136 -20.508 1.00 91.88 172 ASN A N 1
ATOM 1369 C CA . ASN A 1 172 ? 11.509 -1.699 -20.662 1.00 91.88 172 ASN A CA 1
ATOM 1370 C C . ASN A 1 172 ? 12.130 -1.097 -19.388 1.00 91.88 172 ASN A C 1
ATOM 1372 O O . ASN A 1 172 ? 11.453 -0.872 -18.383 1.00 91.88 172 ASN A O 1
ATOM 1376 N N . THR A 1 173 ? 13.431 -0.811 -19.446 1.00 89.25 173 THR A N 1
ATOM 1377 C CA . THR A 1 173 ? 14.203 -0.284 -18.314 1.00 89.25 173 THR A CA 1
ATOM 1378 C C . THR A 1 173 ? 13.816 1.139 -17.917 1.00 89.25 173 THR A C 1
ATOM 1380 O O . THR A 1 173 ? 13.968 1.495 -16.752 1.00 89.25 173 THR A O 1
ATOM 1383 N N . GLU A 1 174 ? 13.302 1.956 -18.840 1.00 91.88 174 GLU A N 1
ATOM 1384 C CA . GLU A 1 174 ? 12.860 3.324 -18.534 1.00 91.88 174 GLU A CA 1
ATOM 1385 C C . GLU A 1 174 ? 11.599 3.305 -17.664 1.00 91.88 174 GLU A C 1
ATOM 1387 O O . GLU A 1 174 ? 11.548 3.965 -16.623 1.00 91.88 174 GLU A O 1
ATOM 1392 N N . ILE A 1 175 ? 10.613 2.481 -18.039 1.00 92.94 175 ILE A N 1
ATOM 1393 C CA . ILE A 1 175 ? 9.398 2.262 -17.240 1.00 92.94 175 ILE A CA 1
ATOM 1394 C C . ILE A 1 175 ? 9.764 1.668 -15.882 1.00 92.94 175 ILE A C 1
ATOM 1396 O O . ILE A 1 175 ? 9.254 2.125 -14.860 1.00 92.94 175 ILE A O 1
ATOM 1400 N N . LEU A 1 176 ? 10.662 0.680 -15.864 1.00 92.38 176 LEU A N 1
ATOM 1401 C CA . LEU A 1 176 ? 11.117 0.035 -14.636 1.00 92.38 176 LEU A CA 1
ATOM 1402 C C . LEU A 1 176 ? 11.764 1.045 -13.675 1.00 92.38 176 LEU A C 1
ATOM 1404 O O . LEU A 1 176 ? 11.420 1.081 -12.494 1.00 92.38 176 LEU A O 1
ATOM 1408 N N . GLN A 1 177 ? 12.654 1.907 -14.176 1.00 92.06 177 GLN A N 1
ATOM 1409 C CA . GLN A 1 177 ? 13.326 2.930 -13.373 1.00 92.06 177 GLN A CA 1
ATOM 1410 C C . GLN A 1 177 ? 12.342 3.972 -12.826 1.00 92.06 177 GLN A C 1
ATOM 1412 O O . GLN A 1 177 ? 12.462 4.390 -11.673 1.00 92.06 177 GLN A O 1
ATOM 1417 N N . TRP A 1 178 ? 11.357 4.382 -13.630 1.00 92.44 178 TRP A N 1
ATOM 1418 C CA . TRP A 1 178 ? 10.296 5.287 -13.184 1.00 92.44 178 TRP A CA 1
ATOM 1419 C C . TRP A 1 178 ? 9.401 4.650 -12.115 1.00 92.44 178 TRP A C 1
ATOM 1421 O O . TRP A 1 178 ? 9.051 5.296 -11.125 1.00 92.44 178 TRP A O 1
ATOM 1431 N N . ALA A 1 179 ? 9.017 3.389 -12.307 1.00 92.88 179 ALA A N 1
ATOM 1432 C CA . ALA A 1 179 ? 8.145 2.669 -11.392 1.00 92.88 179 ALA A CA 1
ATOM 1433 C C . ALA A 1 179 ? 8.839 2.341 -10.073 1.00 92.88 179 ALA A C 1
ATOM 1435 O O . ALA A 1 179 ? 8.202 2.330 -9.018 1.00 92.88 179 ALA A O 1
ATOM 1436 N N . HIS A 1 180 ? 10.143 2.084 -10.115 1.00 91.75 180 HIS A N 1
ATOM 1437 C CA . HIS A 1 180 ? 10.931 1.603 -8.989 1.00 91.75 180 HIS A CA 1
ATOM 1438 C C . HIS A 1 180 ? 12.173 2.466 -8.744 1.00 91.75 180 HIS A C 1
ATOM 1440 O O . HIS A 1 180 ? 13.294 1.946 -8.718 1.00 91.75 180 HIS A O 1
ATOM 1446 N N . PRO A 1 181 ? 11.987 3.776 -8.500 1.00 89.06 181 PRO A N 1
ATOM 1447 C CA . PRO A 1 181 ? 13.093 4.684 -8.255 1.00 89.06 181 PRO A CA 1
ATOM 1448 C C . PRO A 1 181 ? 13.893 4.216 -7.037 1.00 89.06 181 PRO A C 1
ATOM 1450 O O . PRO A 1 181 ? 13.331 3.669 -6.085 1.00 89.06 181 PRO A O 1
ATOM 1453 N N . HIS A 1 182 ? 15.208 4.431 -7.088 1.00 86.44 182 HIS A N 1
ATOM 1454 C CA . HIS A 1 182 ? 16.174 4.041 -6.049 1.00 86.44 182 HIS A CA 1
ATOM 1455 C C . HIS A 1 182 ? 16.368 2.528 -5.850 1.00 86.44 182 HIS A C 1
ATOM 1457 O O . HIS A 1 182 ? 17.043 2.119 -4.908 1.00 86.44 182 HIS A O 1
ATOM 1463 N N . SER A 1 183 ? 15.816 1.693 -6.732 1.00 87.69 183 SER A N 1
ATOM 1464 C CA . SER A 1 183 ? 1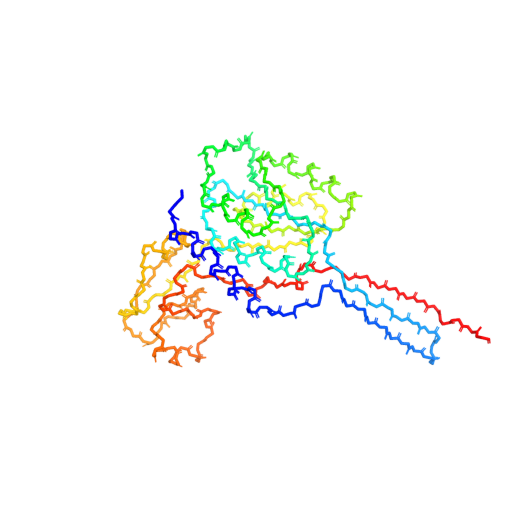6.084 0.253 -6.699 1.00 87.69 183 SER A CA 1
ATOM 1465 C C . SER A 1 183 ? 17.454 -0.061 -7.293 1.00 87.69 183 SER A C 1
ATOM 1467 O O . SER A 1 183 ? 17.902 0.603 -8.229 1.00 87.69 183 SER A O 1
ATOM 1469 N N . ILE A 1 184 ? 18.104 -1.094 -6.768 1.00 89.38 184 ILE A N 1
ATOM 1470 C CA . ILE A 1 184 ? 19.348 -1.631 -7.318 1.00 89.38 184 ILE A CA 1
ATOM 1471 C C . ILE A 1 184 ? 18.951 -2.582 -8.443 1.00 89.38 184 ILE A C 1
ATOM 1473 O O . ILE A 1 184 ? 18.299 -3.589 -8.179 1.00 89.38 184 ILE A O 1
ATOM 1477 N N . ILE A 1 185 ? 19.287 -2.241 -9.688 1.00 89.62 185 ILE A N 1
ATOM 1478 C CA . ILE A 1 185 ? 18.905 -3.021 -10.870 1.00 89.62 185 ILE A CA 1
ATOM 1479 C C . ILE A 1 185 ? 20.125 -3.773 -11.406 1.00 89.62 185 ILE A C 1
ATOM 1481 O O . ILE A 1 185 ? 21.120 -3.160 -11.788 1.00 89.62 185 ILE A O 1
ATOM 1485 N N . GLU A 1 186 ? 20.022 -5.097 -11.476 1.00 89.88 186 GLU A N 1
ATOM 1486 C CA . GLU A 1 186 ? 21.060 -6.000 -11.980 1.00 89.88 186 GLU A CA 1
ATOM 1487 C C . GLU A 1 186 ? 20.569 -6.745 -13.229 1.00 89.88 186 GLU A C 1
ATOM 1489 O O . GLU A 1 186 ? 19.415 -7.163 -13.291 1.00 89.88 186 GLU A O 1
ATOM 1494 N N . GLN A 1 187 ? 21.441 -6.939 -14.224 1.00 87.44 187 GLN A N 1
ATOM 1495 C CA . GLN A 1 187 ? 21.134 -7.723 -15.428 1.00 87.44 187 GLN A CA 1
ATOM 1496 C C . GLN A 1 187 ? 21.863 -9.062 -15.440 1.00 87.44 187 GLN A C 1
ATOM 1498 O O . GLN A 1 187 ? 23.026 -9.147 -15.037 1.00 87.44 187 GLN A O 1
ATOM 1503 N N . ILE A 1 188 ? 21.182 -10.099 -15.934 1.00 83.75 188 ILE A N 1
ATOM 1504 C CA . ILE A 1 188 ? 21.603 -11.483 -15.733 1.00 83.75 188 ILE A CA 1
ATOM 1505 C C . ILE A 1 188 ? 21.531 -12.348 -16.983 1.00 83.75 188 ILE A C 1
ATOM 1507 O O . ILE A 1 188 ? 20.505 -12.380 -17.636 1.00 83.75 188 ILE A O 1
ATOM 1511 N N . ALA A 1 189 ? 22.595 -13.072 -17.338 1.00 68.44 189 ALA A N 1
ATOM 1512 C CA . ALA A 1 189 ? 22.647 -13.784 -18.622 1.00 68.44 189 ALA A CA 1
ATOM 1513 C C . ALA A 1 189 ? 21.984 -15.180 -18.629 1.00 68.44 189 ALA A C 1
ATOM 1515 O O . ALA A 1 189 ? 21.466 -15.576 -19.666 1.00 68.44 189 ALA A O 1
ATOM 1516 N N . THR A 1 190 ? 22.006 -15.921 -17.514 1.00 61.34 190 THR A N 1
ATOM 1517 C CA . THR A 1 190 ? 21.483 -17.304 -17.399 1.00 61.34 190 THR A CA 1
ATOM 1518 C C . THR A 1 190 ? 21.293 -17.694 -15.925 1.00 61.34 190 THR A C 1
ATOM 1520 O O . THR A 1 190 ? 21.881 -17.070 -15.043 1.00 61.34 190 THR A O 1
ATOM 1523 N N . GLU A 1 191 ? 20.486 -18.727 -15.652 1.00 61.66 191 GLU A N 1
ATOM 1524 C CA . GLU A 1 191 ? 20.324 -19.333 -14.316 1.00 61.66 191 GLU A CA 1
ATOM 1525 C C . GLU A 1 191 ? 21.634 -19.873 -13.689 1.00 61.66 191 GLU A C 1
ATOM 1527 O O . GLU A 1 191 ? 22.465 -20.397 -14.433 1.00 61.66 191 GLU A O 1
ATOM 1532 N N . PRO A 1 192 ? 21.770 -19.934 -12.343 1.00 60.66 192 PRO A N 1
ATOM 1533 C CA . PRO A 1 192 ? 21.178 -19.070 -11.324 1.00 60.66 192 PRO A CA 1
ATOM 1534 C C . PRO A 1 192 ? 22.223 -18.313 -10.480 1.00 60.66 192 PRO A C 1
ATOM 1536 O O . PRO A 1 192 ? 23.424 -18.574 -10.512 1.00 60.66 192 PRO A O 1
ATOM 1539 N N . TYR A 1 193 ? 21.702 -17.351 -9.720 1.00 57.97 193 TYR A N 1
ATOM 1540 C CA . TYR A 1 193 ? 22.415 -16.332 -8.954 1.00 57.97 193 TYR A CA 1
ATOM 1541 C C . TYR A 1 193 ? 22.855 -16.807 -7.563 1.00 57.97 193 TYR A C 1
ATOM 1543 O O . TYR A 1 193 ? 22.347 -17.792 -7.038 1.00 57.97 193 TYR A O 1
ATOM 1551 N N . SER A 1 194 ? 23.815 -16.056 -7.015 1.00 58.06 194 SER A N 1
ATOM 1552 C CA . SER A 1 194 ? 24.334 -16.001 -5.637 1.00 58.06 194 SER A CA 1
ATOM 1553 C C . SER A 1 194 ? 23.365 -16.385 -4.504 1.00 58.06 194 SER A C 1
ATOM 1555 O O . SER A 1 194 ? 22.160 -16.233 -4.652 1.00 58.06 194 SER A O 1
ATOM 1557 N N . GLU A 1 195 ? 23.906 -16.730 -3.324 1.00 59.94 195 GLU A N 1
ATOM 1558 C CA . GLU A 1 195 ? 23.162 -17.016 -2.073 1.00 59.94 195 GLU A CA 1
ATOM 1559 C C . GLU A 1 195 ? 22.090 -15.970 -1.687 1.00 59.94 195 GLU A C 1
ATOM 1561 O O . GLU A 1 195 ? 21.168 -16.294 -0.939 1.00 59.94 195 GLU A O 1
ATOM 1566 N N . ASP A 1 196 ? 22.183 -14.737 -2.197 1.00 76.19 196 ASP A N 1
ATOM 1567 C CA . ASP A 1 196 ? 21.263 -13.643 -1.887 1.00 76.19 196 ASP A CA 1
ATOM 1568 C C . ASP A 1 196 ? 20.077 -13.541 -2.871 1.00 76.19 196 ASP A C 1
ATOM 1570 O O . ASP A 1 196 ? 20.254 -13.373 -4.087 1.00 76.19 196 ASP A O 1
ATOM 1574 N N . ILE A 1 197 ? 18.856 -13.624 -2.335 1.00 84.75 197 ILE A N 1
ATOM 1575 C CA . ILE A 1 197 ? 17.588 -13.690 -3.079 1.00 84.75 197 ILE A CA 1
ATOM 1576 C C . ILE A 1 197 ? 17.119 -12.263 -3.418 1.00 84.75 197 ILE A C 1
ATOM 1578 O O . ILE A 1 197 ? 16.977 -11.451 -2.507 1.00 84.75 197 ILE A O 1
ATOM 1582 N N . PRO A 1 198 ? 16.827 -11.930 -4.692 1.00 89.19 198 PRO A N 1
ATOM 1583 C CA . PRO A 1 198 ? 16.346 -10.597 -5.053 1.00 89.19 198 PRO A CA 1
ATOM 1584 C C . PRO A 1 198 ? 14.895 -10.360 -4.614 1.00 89.19 198 PRO A C 1
ATOM 1586 O O . PRO A 1 198 ? 14.099 -11.295 -4.509 1.00 89.19 198 PRO A O 1
ATOM 1589 N N . ASP A 1 199 ? 14.512 -9.091 -4.460 1.00 90.12 199 ASP A N 1
ATOM 1590 C CA . ASP A 1 199 ? 13.134 -8.699 -4.140 1.00 90.12 199 ASP A CA 1
ATOM 1591 C C . ASP A 1 199 ? 12.172 -8.901 -5.312 1.00 90.12 199 ASP A C 1
ATOM 1593 O O . ASP A 1 199 ? 10.970 -9.098 -5.110 1.00 90.12 199 ASP A O 1
ATOM 1597 N N . ALA A 1 200 ? 12.678 -8.818 -6.544 1.00 91.88 200 ALA A N 1
ATOM 1598 C CA . ALA A 1 200 ? 11.929 -9.177 -7.739 1.00 91.88 200 ALA A CA 1
ATOM 1599 C C . ALA A 1 200 ? 12.840 -9.622 -8.881 1.00 91.88 200 ALA A C 1
ATOM 1601 O O . ALA A 1 200 ? 13.922 -9.070 -9.084 1.00 91.88 200 ALA A O 1
ATOM 1602 N N . LEU A 1 201 ? 12.343 -10.574 -9.665 1.00 91.88 201 LEU A N 1
ATOM 1603 C CA . LEU A 1 201 ? 12.921 -11.003 -10.929 1.00 91.88 201 LEU A CA 1
ATOM 1604 C C . LEU A 1 201 ? 12.001 -10.599 -12.083 1.00 91.88 201 LEU A C 1
ATOM 1606 O O . LEU A 1 201 ? 10.813 -10.917 -12.072 1.00 91.88 201 LEU A O 1
ATOM 1610 N N . TYR A 1 202 ? 12.563 -9.962 -13.101 1.00 92.50 202 TYR A N 1
ATOM 1611 C CA . TYR A 1 202 ? 11.921 -9.690 -14.379 1.00 92.50 202 TYR A CA 1
ATOM 1612 C C . TYR A 1 202 ? 12.507 -10.626 -15.433 1.00 92.50 202 TYR A C 1
ATOM 1614 O O . TYR A 1 202 ? 13.705 -10.576 -15.700 1.00 92.50 202 TYR A O 1
ATOM 1622 N N . CYS A 1 203 ? 11.681 -11.489 -16.015 1.00 91.25 203 CYS A N 1
ATOM 1623 C CA . CYS A 1 203 ? 12.124 -12.521 -16.957 1.00 91.25 203 CYS A CA 1
ATOM 1624 C C . CYS A 1 203 ? 11.185 -12.655 -18.158 1.00 91.25 203 CYS A C 1
ATOM 1626 O O . CYS A 1 203 ? 10.059 -12.148 -18.154 1.00 91.25 203 CYS A O 1
ATOM 1628 N N . ALA A 1 204 ? 11.634 -13.342 -19.204 1.00 88.88 204 ALA A N 1
ATOM 1629 C CA . ALA A 1 204 ? 10.762 -13.706 -20.309 1.00 88.88 204 ALA A CA 1
ATOM 1630 C C . ALA A 1 204 ? 9.701 -14.714 -19.835 1.00 88.88 204 ALA A C 1
ATOM 1632 O O . ALA A 1 204 ? 9.988 -15.636 -19.069 1.00 88.88 204 ALA A O 1
ATOM 1633 N N . SER A 1 205 ? 8.473 -14.609 -20.353 1.00 85.19 205 SER A N 1
ATOM 1634 C CA . SER A 1 205 ? 7.383 -15.534 -19.989 1.00 85.19 205 SER A CA 1
ATOM 1635 C C . SER A 1 205 ? 7.750 -17.007 -20.228 1.00 85.19 205 SER A C 1
ATOM 1637 O O . SER A 1 205 ? 7.356 -17.882 -19.455 1.00 85.19 205 SER A O 1
ATOM 1639 N N . SER A 1 206 ? 8.545 -17.283 -21.267 1.00 84.12 206 SER A N 1
ATOM 1640 C CA . SER A 1 206 ? 9.076 -18.612 -21.593 1.00 84.12 206 SER A CA 1
ATOM 1641 C C . SER A 1 206 ? 10.054 -19.164 -20.552 1.00 84.12 206 SER A C 1
ATOM 1643 O O . SER A 1 206 ? 10.115 -20.379 -20.381 1.00 84.12 206 SER A O 1
ATOM 1645 N N . SER A 1 207 ? 10.788 -18.293 -19.855 1.00 82.75 207 SER A N 1
ATOM 1646 C CA . SER A 1 207 ? 11.824 -18.654 -18.878 1.00 82.75 207 SER A CA 1
ATOM 1647 C C . SER A 1 207 ? 11.286 -18.793 -17.450 1.00 82.75 207 SER A C 1
ATOM 1649 O O . SER A 1 207 ? 11.950 -19.375 -16.598 1.00 82.75 207 SER A O 1
ATOM 1651 N N . SER A 1 208 ? 10.064 -18.318 -17.180 1.00 78.44 208 SER A N 1
ATOM 1652 C CA . SER A 1 208 ? 9.442 -18.299 -15.842 1.00 78.44 208 SER A CA 1
ATOM 1653 C C . SER A 1 208 ? 9.499 -19.636 -15.091 1.00 78.44 208 SER A C 1
ATOM 1655 O O . SER A 1 208 ? 9.734 -19.658 -13.884 1.00 78.44 208 SER A O 1
ATOM 1657 N N . LYS A 1 209 ? 9.320 -20.759 -15.802 1.00 80.56 209 LYS A N 1
ATOM 1658 C CA . LYS A 1 209 ? 9.341 -22.114 -15.224 1.00 80.56 209 LYS A CA 1
ATOM 1659 C C . LYS A 1 209 ? 10.671 -22.454 -14.573 1.00 80.56 209 LYS A C 1
ATOM 1661 O O . LYS A 1 209 ? 10.674 -23.147 -13.557 1.00 80.56 209 LYS A O 1
ATOM 1666 N N . ASN A 1 210 ? 11.764 -21.952 -15.133 1.00 80.94 210 ASN A N 1
ATOM 1667 C CA . ASN A 1 210 ? 13.101 -22.252 -14.650 1.00 80.94 210 ASN A CA 1
ATOM 1668 C C . ASN A 1 210 ? 13.294 -21.662 -13.236 1.00 80.94 210 ASN A C 1
ATOM 1670 O O . ASN A 1 210 ? 13.846 -22.300 -12.344 1.00 80.94 210 ASN A O 1
ATOM 1674 N N . TYR A 1 211 ? 12.632 -20.533 -12.961 1.00 79.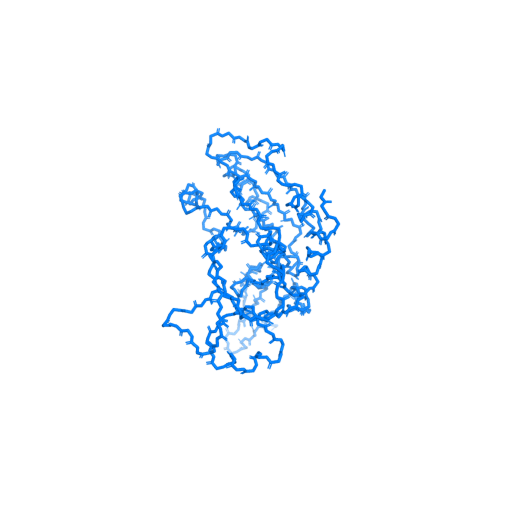81 211 TYR A N 1
ATOM 1675 C CA . TYR A 1 211 ? 12.723 -19.835 -11.683 1.00 79.81 211 TYR A CA 1
ATOM 1676 C C . TYR A 1 211 ? 11.759 -20.329 -10.588 1.00 79.81 211 TYR A C 1
ATOM 1678 O O . TYR A 1 211 ? 11.830 -19.867 -9.449 1.00 79.81 211 TYR A O 1
ATOM 1686 N N . THR A 1 212 ? 10.864 -21.275 -10.889 1.00 74.56 212 THR A N 1
ATOM 1687 C CA . THR A 1 212 ? 9.818 -21.721 -9.942 1.00 74.56 212 THR A CA 1
ATOM 1688 C C . THR A 1 212 ? 10.354 -22.456 -8.714 1.00 74.56 212 THR A C 1
ATOM 1690 O O . THR A 1 212 ? 9.698 -22.469 -7.674 1.00 74.56 212 THR A O 1
ATOM 1693 N N . SER A 1 213 ? 11.544 -23.053 -8.806 1.00 73.75 213 SER A N 1
ATOM 1694 C CA . SER A 1 213 ? 12.207 -23.723 -7.682 1.00 73.75 213 SER A CA 1
ATOM 1695 C C . SER A 1 213 ? 12.905 -22.760 -6.718 1.00 73.75 213 SER A C 1
ATOM 1697 O O . SER A 1 213 ? 13.308 -23.177 -5.631 1.00 73.75 213 SER A O 1
ATOM 1699 N N . TYR A 1 214 ? 13.063 -21.487 -7.088 1.00 78.94 214 TYR A N 1
ATOM 1700 C CA . TYR A 1 214 ? 13.728 -20.489 -6.255 1.00 78.94 214 TYR A CA 1
ATOM 1701 C C . TYR A 1 214 ? 12.712 -19.760 -5.379 1.00 78.94 214 TYR A C 1
ATOM 1703 O O . TYR A 1 214 ? 11.578 -19.501 -5.775 1.00 78.94 214 TYR A O 1
ATOM 1711 N N . ARG A 1 215 ? 13.132 -19.372 -4.172 1.00 82.88 215 ARG A N 1
ATOM 1712 C CA . ARG A 1 215 ? 12.301 -18.623 -3.214 1.00 82.88 215 ARG A CA 1
ATOM 1713 C C . ARG A 1 215 ? 12.217 -17.130 -3.550 1.00 82.88 215 ARG A C 1
ATOM 1715 O O . ARG A 1 215 ? 12.297 -16.293 -2.658 1.00 82.88 215 ARG A O 1
ATOM 1722 N N . ILE A 1 216 ? 12.088 -16.792 -4.830 1.00 86.06 216 ILE A N 1
ATOM 1723 C CA . ILE A 1 216 ? 11.975 -15.402 -5.273 1.00 86.06 216 ILE A CA 1
ATOM 1724 C C . ILE A 1 216 ? 10.541 -14.935 -4.982 1.00 86.06 216 ILE A C 1
ATOM 1726 O O . ILE A 1 216 ? 9.593 -15.544 -5.480 1.00 86.06 216 ILE A O 1
ATOM 1730 N N . PRO A 1 217 ? 10.341 -13.865 -4.195 1.00 86.25 217 PRO A N 1
ATOM 1731 C CA . PRO A 1 217 ? 9.006 -13.443 -3.771 1.00 86.25 217 PRO A CA 1
ATOM 1732 C C . PRO A 1 217 ? 8.159 -12.882 -4.923 1.00 86.25 217 PRO A C 1
ATOM 1734 O O . PRO A 1 217 ? 6.932 -12.836 -4.815 1.00 86.25 217 PRO A O 1
ATOM 1737 N N . ARG A 1 218 ? 8.795 -12.426 -6.012 1.00 90.31 218 ARG A N 1
ATOM 1738 C CA . ARG A 1 218 ? 8.142 -11.833 -7.188 1.00 90.31 218 ARG A CA 1
ATOM 1739 C C . ARG A 1 218 ? 8.835 -12.229 -8.465 1.00 90.31 218 ARG A C 1
ATOM 1741 O O . ARG A 1 218 ? 10.024 -11.975 -8.634 1.00 90.31 218 ARG A O 1
ATOM 1748 N N . ILE A 1 219 ? 8.046 -12.738 -9.393 1.00 90.88 219 ILE A N 1
ATOM 1749 C CA . ILE A 1 219 ? 8.486 -12.967 -10.756 1.00 90.88 219 ILE A CA 1
ATOM 1750 C C . ILE A 1 219 ? 7.518 -12.210 -11.657 1.00 90.88 219 ILE A C 1
ATOM 1752 O O . ILE A 1 219 ? 6.329 -12.522 -11.707 1.00 90.88 219 ILE A O 1
ATOM 1756 N N . PHE A 1 220 ? 8.030 -11.189 -12.330 1.00 92.50 220 PHE A N 1
ATOM 1757 C CA . PHE A 1 220 ? 7.306 -10.370 -13.291 1.00 92.50 220 PHE A CA 1
ATOM 1758 C C . PHE A 1 220 ? 7.819 -10.652 -14.696 1.00 92.50 220 PHE A C 1
ATOM 1760 O O . PHE A 1 220 ? 8.913 -11.187 -14.889 1.00 92.50 220 PHE A O 1
ATOM 1767 N N . HIS A 1 221 ? 6.975 -10.395 -15.686 1.00 91.44 221 HIS A N 1
ATOM 1768 C CA . HIS A 1 221 ? 7.260 -10.695 -17.086 1.00 91.44 221 HIS A CA 1
ATOM 1769 C C . HIS A 1 221 ? 7.234 -9.397 -17.895 1.00 91.44 221 HIS A C 1
ATOM 1771 O O . HIS A 1 221 ? 6.842 -8.349 -17.375 1.00 91.44 221 HIS A O 1
ATOM 1777 N N . ASN A 1 222 ? 7.644 -9.455 -19.163 1.00 88.81 222 ASN A N 1
ATOM 1778 C CA . ASN A 1 222 ? 7.442 -8.345 -20.096 1.00 88.81 222 ASN A CA 1
ATOM 1779 C C . ASN A 1 222 ? 5.986 -7.841 -20.038 1.00 88.81 222 ASN A C 1
ATOM 1781 O O . ASN A 1 222 ? 5.049 -8.644 -20.002 1.00 88.81 222 ASN A O 1
ATOM 1785 N N . GLY A 1 223 ? 5.809 -6.520 -19.994 1.00 89.19 223 GLY A N 1
ATOM 1786 C CA . GLY A 1 223 ? 4.501 -5.886 -19.829 1.00 89.19 223 GLY A CA 1
ATOM 1787 C C . GLY A 1 223 ? 4.032 -5.754 -18.375 1.00 89.19 223 GLY A C 1
ATOM 1788 O O . GLY A 1 223 ? 2.894 -5.346 -18.145 1.00 89.19 223 GLY A O 1
ATOM 1789 N N . LEU A 1 224 ? 4.874 -6.084 -17.391 1.00 92.88 224 LEU A N 1
ATOM 1790 C CA . LEU A 1 224 ? 4.627 -5.870 -15.958 1.00 92.88 224 LEU A CA 1
ATOM 1791 C C . LEU A 1 224 ? 5.731 -5.029 -15.300 1.00 92.88 224 LEU A C 1
ATOM 1793 O O . LEU A 1 224 ? 5.908 -5.085 -14.088 1.00 92.88 224 LEU A O 1
ATOM 1797 N N . GLU A 1 225 ? 6.465 -4.233 -16.076 1.00 93.06 225 GLU A N 1
ATOM 1798 C CA . GLU A 1 225 ? 7.641 -3.478 -15.620 1.00 93.06 225 GLU A CA 1
ATOM 1799 C C . GLU A 1 225 ? 7.313 -2.479 -14.515 1.00 93.06 225 GLU A C 1
ATOM 1801 O O . GLU A 1 225 ? 8.132 -2.233 -13.640 1.00 93.06 225 GLU A O 1
ATOM 1806 N N . ALA A 1 226 ? 6.113 -1.899 -14.552 1.00 92.75 226 ALA A N 1
ATOM 1807 C CA . ALA A 1 226 ? 5.668 -0.986 -13.510 1.00 92.75 226 ALA A CA 1
ATOM 1808 C C . ALA A 1 226 ? 4.872 -1.665 -12.395 1.00 92.75 226 ALA A C 1
ATOM 1810 O O . ALA A 1 226 ? 4.472 -0.997 -11.441 1.00 92.75 226 ALA A O 1
ATOM 1811 N N . TYR A 1 227 ? 4.558 -2.953 -12.523 1.00 93.88 227 TYR A N 1
ATOM 1812 C CA . TYR A 1 227 ? 3.678 -3.616 -11.577 1.00 93.88 227 TYR A CA 1
ATOM 1813 C C . TYR A 1 227 ? 4.399 -3.903 -10.260 1.00 93.88 227 TYR A C 1
ATOM 1815 O O . TYR A 1 227 ? 5.575 -4.250 -10.216 1.00 93.88 227 TYR A O 1
ATOM 1823 N N . TRP A 1 228 ? 3.661 -3.784 -9.161 1.00 93.44 228 TRP A N 1
ATOM 1824 C CA . TRP A 1 228 ? 4.142 -4.176 -7.851 1.00 93.44 228 TRP A CA 1
ATOM 1825 C C . TRP A 1 228 ? 3.018 -4.788 -7.032 1.00 93.44 228 TRP A C 1
ATOM 1827 O O . TRP A 1 228 ? 1.846 -4.482 -7.230 1.00 93.44 228 TRP A O 1
ATOM 1837 N N . ILE A 1 229 ? 3.395 -5.612 -6.064 1.00 91.94 229 ILE A N 1
ATOM 1838 C CA . ILE A 1 229 ? 2.494 -6.125 -5.038 1.00 91.94 229 ILE A CA 1
ATOM 1839 C C . ILE A 1 229 ? 3.225 -6.143 -3.701 1.00 91.94 229 ILE A C 1
ATOM 1841 O O . ILE A 1 229 ? 4.434 -6.302 -3.675 1.00 91.94 229 ILE A O 1
ATOM 1845 N N . HIS A 1 230 ? 2.543 -6.016 -2.569 1.00 92.25 230 HIS A N 1
ATOM 1846 C CA . HIS A 1 230 ? 3.161 -6.106 -1.239 1.00 92.25 230 HIS A CA 1
ATOM 1847 C C . HIS A 1 230 ? 2.700 -7.400 -0.529 1.00 92.25 230 HIS A C 1
ATOM 1849 O O . HIS A 1 230 ? 1.579 -7.431 -0.042 1.00 92.25 230 HIS A O 1
ATOM 1855 N N . PRO A 1 231 ? 3.512 -8.480 -0.454 1.00 86.06 231 PRO A N 1
ATOM 1856 C CA . PRO A 1 231 ? 3.111 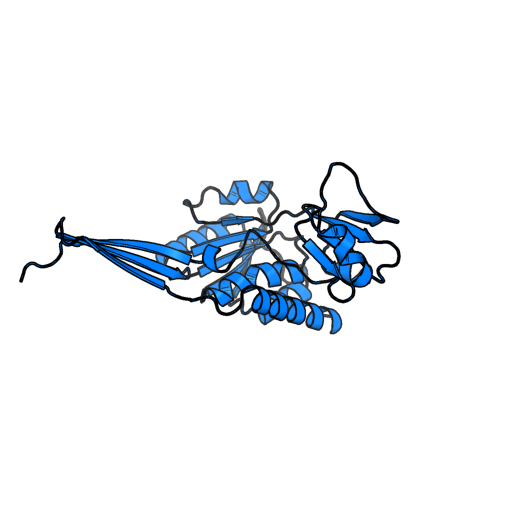-9.808 0.016 1.00 86.06 231 PRO A CA 1
ATOM 1857 C C . PRO A 1 231 ? 2.723 -9.812 1.487 1.00 86.06 231 PRO A C 1
ATOM 1859 O O . PRO A 1 231 ? 1.928 -10.633 1.924 1.00 86.06 231 PRO A O 1
ATOM 1862 N N . THR A 1 232 ? 3.295 -8.884 2.251 1.00 90.62 232 THR A N 1
ATOM 1863 C CA . THR A 1 232 ? 3.026 -8.698 3.677 1.00 90.62 232 THR A CA 1
ATOM 1864 C C . THR A 1 232 ? 1.853 -7.751 3.939 1.00 90.62 232 THR A C 1
ATOM 1866 O O . THR A 1 232 ? 1.477 -7.551 5.094 1.00 90.62 232 THR A O 1
ATOM 1869 N N . LEU A 1 233 ? 1.255 -7.173 2.891 1.00 93.19 233 LEU A N 1
ATOM 1870 C CA . LEU A 1 233 ? 0.163 -6.213 2.992 1.00 93.19 233 LEU A CA 1
ATOM 1871 C C . LEU A 1 233 ? -1.049 -6.704 2.204 1.00 93.19 233 LEU A C 1
ATOM 1873 O O . LEU A 1 233 ? -1.121 -6.569 0.986 1.00 93.19 233 LEU A O 1
ATOM 1877 N N . SER A 1 234 ? -2.029 -7.237 2.924 1.00 93.00 234 SER A N 1
ATOM 1878 C CA . SER A 1 234 ? -3.275 -7.763 2.362 1.00 93.00 234 SER A CA 1
ATOM 1879 C C . SER A 1 234 ? -4.477 -6.987 2.904 1.00 93.00 234 SER A C 1
ATOM 1881 O O . SER A 1 234 ? -4.329 -6.250 3.881 1.00 93.00 234 SER A O 1
ATOM 1883 N N . PRO A 1 235 ? -5.688 -7.156 2.346 1.00 94.38 235 PRO A N 1
ATOM 1884 C CA . PRO A 1 235 ? -6.883 -6.542 2.922 1.00 94.38 235 PRO A CA 1
ATOM 1885 C C . PRO A 1 235 ? -7.106 -6.908 4.402 1.00 94.38 235 PRO A C 1
ATOM 1887 O O . PRO A 1 235 ? -7.592 -6.091 5.181 1.00 94.38 235 PRO A O 1
ATOM 1890 N N . ALA A 1 236 ? -6.668 -8.097 4.837 1.00 92.12 236 ALA A N 1
ATOM 1891 C CA . ALA A 1 236 ? -6.734 -8.509 6.241 1.00 92.12 236 ALA A CA 1
ATOM 1892 C C . ALA A 1 236 ? -5.879 -7.626 7.169 1.00 92.12 236 ALA A C 1
ATOM 1894 O O . ALA A 1 236 ? -6.237 -7.445 8.332 1.00 92.12 236 ALA A O 1
ATOM 1895 N N . SER A 1 237 ? -4.804 -7.019 6.653 1.00 93.50 237 SER A N 1
ATOM 1896 C CA . SER A 1 237 ? -3.965 -6.053 7.379 1.00 93.50 237 SER A CA 1
ATOM 1897 C C . SER A 1 237 ? -4.713 -4.761 7.733 1.00 93.50 237 SER A C 1
ATOM 1899 O O . SER A 1 237 ? -4.210 -3.968 8.524 1.00 93.50 237 SER A O 1
ATOM 1901 N N . PHE A 1 238 ? -5.903 -4.547 7.159 1.00 95.19 238 PHE A N 1
ATOM 1902 C CA . PHE A 1 238 ? -6.757 -3.381 7.388 1.00 95.19 238 PHE A CA 1
ATOM 1903 C C . PHE A 1 238 ? -8.031 -3.709 8.176 1.00 95.19 238 PHE A C 1
ATOM 1905 O O . PHE A 1 238 ? -8.966 -2.905 8.210 1.00 95.19 238 PHE A O 1
ATOM 1912 N N . LEU A 1 239 ? -8.083 -4.882 8.812 1.00 93.62 239 LEU A N 1
ATOM 1913 C CA . LEU A 1 239 ? -9.182 -5.275 9.683 1.00 93.62 239 LEU A CA 1
ATOM 1914 C C . LEU A 1 239 ? -8.777 -5.188 11.158 1.00 93.62 239 LEU A C 1
ATOM 1916 O O . LEU A 1 239 ? -7.683 -5.591 11.546 1.00 93.62 239 LEU A O 1
ATOM 1920 N N . HIS A 1 240 ? -9.711 -4.761 12.004 1.00 91.81 240 HIS A N 1
ATOM 1921 C CA . HIS A 1 240 ? -9.641 -4.956 13.448 1.00 91.81 240 HIS A CA 1
ATOM 1922 C C . HIS A 1 240 ? -10.612 -6.052 13.883 1.00 91.81 240 HIS A C 1
ATOM 1924 O O . HIS A 1 240 ? -11.659 -6.275 13.266 1.00 91.81 240 HIS A O 1
ATOM 1930 N N . THR A 1 241 ? -10.251 -6.737 14.965 1.00 91.50 241 THR A N 1
ATOM 1931 C CA . THR A 1 241 ? -11.054 -7.810 15.551 1.00 91.50 241 THR A CA 1
ATOM 1932 C C . THR A 1 241 ? -11.622 -7.358 16.886 1.00 91.50 241 THR A C 1
ATOM 1934 O O . THR A 1 241 ? -10.873 -6.922 17.756 1.00 91.50 241 THR A O 1
ATOM 1937 N N . THR A 1 242 ? -12.928 -7.522 17.074 1.00 90.38 242 THR A N 1
ATOM 1938 C CA . THR A 1 242 ? -13.576 -7.410 18.385 1.00 90.38 242 THR A CA 1
ATOM 1939 C C . THR A 1 242 ? -14.058 -8.782 18.830 1.00 90.38 242 THR A C 1
ATOM 1941 O O . THR A 1 242 ? -14.665 -9.512 18.037 1.00 90.38 242 THR A O 1
ATOM 1944 N N . TRP A 1 243 ? -13.808 -9.108 20.092 1.00 91.25 243 TRP A N 1
ATOM 1945 C CA . TRP A 1 243 ? -14.295 -10.319 20.740 1.00 91.25 243 TRP A CA 1
ATOM 1946 C C . TRP A 1 243 ? -15.351 -9.920 21.759 1.00 91.25 243 TRP A C 1
ATOM 1948 O O . TRP A 1 243 ? -15.117 -9.024 22.566 1.00 91.25 243 TRP A O 1
ATOM 1958 N N . ASP A 1 244 ? -16.500 -10.568 21.684 1.00 91.25 244 ASP A N 1
ATOM 1959 C CA . ASP A 1 244 ? -17.613 -10.392 22.604 1.00 91.25 244 ASP A CA 1
ATOM 1960 C C . ASP A 1 244 ? -17.930 -11.764 23.204 1.00 91.25 244 ASP A C 1
ATOM 1962 O O . ASP A 1 244 ? -18.138 -12.729 22.463 1.00 91.25 244 ASP A O 1
ATOM 1966 N N . LEU A 1 245 ? -17.840 -11.862 24.529 1.00 91.19 245 LEU A N 1
ATOM 1967 C CA . LEU A 1 245 ? -18.059 -13.086 25.290 1.00 91.19 245 LEU A CA 1
ATOM 1968 C C . LEU A 1 245 ? -19.241 -12.842 26.223 1.00 91.19 245 LEU A C 1
ATOM 1970 O O . LEU A 1 245 ? -19.145 -12.031 27.144 1.00 91.19 245 LEU A O 1
ATOM 1974 N N . SER A 1 246 ? -20.329 -13.564 25.993 1.00 89.12 246 SER A N 1
ATOM 1975 C CA . SER A 1 246 ? -21.561 -13.465 26.771 1.00 89.12 246 SER A CA 1
ATOM 1976 C C . SER A 1 246 ? -21.954 -14.821 27.351 1.00 89.12 246 SER A C 1
ATOM 1978 O O . SER A 1 246 ? -21.580 -15.876 26.833 1.00 89.12 246 SER A O 1
ATOM 1980 N N . LEU A 1 247 ? -22.711 -14.792 28.449 1.00 89.19 247 LEU A N 1
ATOM 1981 C CA . LEU A 1 247 ? -23.432 -15.970 28.926 1.00 89.19 247 LEU A CA 1
ATOM 1982 C C . LEU A 1 247 ? -24.629 -16.220 28.004 1.00 89.19 247 LEU A C 1
ATOM 1984 O O . LEU A 1 247 ? -25.241 -15.272 27.513 1.00 89.19 247 LEU A O 1
ATOM 1988 N N . LEU A 1 248 ? -24.949 -17.488 27.769 1.00 84.19 248 LEU A N 1
ATOM 1989 C CA . LEU A 1 248 ? -26.181 -17.875 27.091 1.00 84.19 248 LEU A CA 1
ATOM 1990 C C . LEU A 1 248 ? -27.357 -17.593 28.031 1.00 84.19 248 LEU A C 1
ATOM 1992 O O . LEU A 1 248 ? -27.317 -17.983 29.200 1.00 84.19 248 LEU A O 1
ATOM 1996 N N . GLU A 1 249 ? -28.380 -16.899 27.534 1.00 73.88 249 GLU A N 1
ATOM 1997 C CA . GLU A 1 249 ? -29.625 -16.713 28.280 1.00 73.88 249 GLU A CA 1
ATOM 1998 C C . GLU A 1 249 ? -30.257 -18.094 28.523 1.00 73.88 249 GLU A C 1
ATOM 2000 O O . GLU A 1 249 ? -30.364 -18.908 27.605 1.00 73.88 249 GLU A O 1
ATOM 2005 N N . GLN A 1 250 ? -30.582 -18.393 29.785 1.00 62.84 250 GLN A N 1
ATOM 2006 C CA . GLN A 1 250 ? -31.336 -19.591 30.145 1.00 62.84 250 GLN A CA 1
ATOM 2007 C C . GLN A 1 250 ? -32.824 -19.255 30.010 1.00 62.84 250 GLN A C 1
ATOM 2009 O O . GLN A 1 250 ? -33.297 -18.366 30.720 1.00 62.84 250 GLN A O 1
ATOM 2014 N N . ASP A 1 251 ? -33.506 -19.936 29.085 1.00 58.31 251 ASP A N 1
ATOM 2015 C CA . ASP A 1 251 ? -34.968 -19.898 28.926 1.00 58.31 251 ASP A CA 1
ATOM 2016 C C . ASP A 1 251 ? -35.708 -20.419 30.174 1.00 58.31 251 ASP A C 1
ATOM 2018 O O . ASP A 1 251 ? -35.239 -21.417 30.780 1.00 58.31 251 ASP A O 1
#

Sequence (251 aa):
MDPQHRVWIKTTLALTGAFYNIFPGRTISTQENLSIGFQLKKTFKPFHWTILLLDEHYMSSPRIAAAIMPAQLAGVKNIIAVWTSKNNRLTAEKISPALLTTLELSGVNIALTLTHTETELLIHQLMKIGIGNLLYFLKEEDILHISTIPVLPFWKEYTSHRLVIEKDAGINTEILQWAHPHSIIEQIATEPYSEDIPDALYCASSSSKNYTSYRIPRIFHNGLEAYWIHPTLSPASFLHTTWDLSLLEQD

Foldseek 3Di:
DDPVLLVLLVVQLVVLCVVQDQDPLKDWDWDDDPVVQKIKIKIKHFWQEEEEEAELPDQALSVVSQQLSLSVSNPHQAYEYEDEEAPDFDDPVSDDPSNVSSCVVSNHPYYYTYYLVVVLVVVVVVVVVTAYEYEANDDPVSVVSNVVHPDHQYDYDDLEFEEEEEPPLPADVVLLCNNRPNYHYYYDDDDDDDPDAGQEYEGAPVCVVVCPPPPHVYYHGHVCSNHDHDPVRHNSSRIDMDMDMDGHDDD

Secondary structure (DSSP, 8-state):
--HHHHHHHHHHHHHHHHHH-S--S-EEEEEEETTTTEEEEEEEEE-SEEEEEE-TT---HHHHHHHHHHHHHHT-SEEEEEEEESSSPPPGGGS-HHHHHHHHHTT--EEEEEEHHHHHHHHHHHHHH--EEEEEES-HHHHHHHTTS----EEE--S--EEEEETTS---HHHHHHHSTT-EEEEESSS---SSPPSEEEE-TTTTTGGGGS--S-EEETT-TT----TT--GGGGEEEEEEEEEPPP-

Radius of gyration: 21.11 Å; chains: 1; bounding box: 59×50×54 Å

pLDDT: mean 87.37, std 9.18, range [56.12, 97.44]

Organism: Lawsonia intracellularis (strain PHE/MN1-00) (NCBI:txid363253)